Protein AF-A0A7J2YE33-F1 (afdb_monomer_lite)

Radius of gyration: 21.32 Å; chains: 1; bounding box: 61×50×63 Å

pLDDT: mean 76.38, std 21.33, range [35.84, 98.56]

Secondary structure (DSSP, 8-state):
-PPPP----------------------HHHHHHHHHHHHHHHHHHHHHHHHHHHHHHHHS---S--S-HHHHHHHHHHHHHHHHHHHHHHTHHHHHHH-HHHHHHHHHHHHHHHHHHHHHHH---HHHHHHHHHHHHHHHHHHHHHHHS-BTTBGGG-S-----HHHHHHHHHHHHHHHHHHHHHHHHHTT--S------

Structure (mmCIF, N/CA/C/O backbone):
data_AF-A0A7J2YE33-F1
#
_entry.id   AF-A0A7J2YE33-F1
#
loop_
_atom_site.group_PDB
_atom_site.id
_atom_site.type_symbol
_atom_site.label_atom_id
_atom_site.label_alt_id
_atom_site.label_comp_id
_atom_site.label_asym_id
_atom_site.label_entity_id
_atom_site.label_seq_id
_atom_site.pdbx_PDB_ins_code
_atom_site.Cartn_x
_atom_site.Cartn_y
_atom_site.Cartn_z
_atom_site.occupancy
_atom_site.B_iso_or_equiv
_atom_site.auth_seq_id
_atom_site.auth_comp_id
_atom_site.auth_asym_id
_atom_site.auth_atom_id
_atom_site.pdbx_PDB_model_num
ATOM 1 N N . MET A 1 1 ? 12.893 22.469 34.737 1.00 40.91 1 MET A N 1
ATOM 2 C CA . MET A 1 1 ? 13.579 21.346 34.057 1.00 40.91 1 MET A CA 1
ATOM 3 C C . MET A 1 1 ? 13.792 21.722 32.598 1.00 40.91 1 MET A C 1
ATOM 5 O O . MET A 1 1 ? 12.817 21.960 31.901 1.00 40.91 1 MET A O 1
ATOM 9 N N . LYS A 1 2 ? 15.053 21.883 32.179 1.00 41.66 2 LYS A N 1
ATOM 10 C CA . LYS A 1 2 ? 15.468 22.234 30.809 1.00 41.66 2 LYS A CA 1
ATOM 11 C C . LYS A 1 2 ? 15.414 20.974 29.934 1.00 41.66 2 LYS A C 1
ATOM 13 O O . LYS A 1 2 ? 16.111 20.016 30.247 1.00 41.66 2 LYS A O 1
ATOM 18 N N . TYR A 1 3 ? 14.641 20.983 28.850 1.00 44.94 3 TYR A N 1
ATOM 19 C CA . TYR A 1 3 ? 14.727 19.960 27.803 1.00 44.94 3 TYR A CA 1
ATOM 20 C C . TYR A 1 3 ? 15.780 20.387 26.772 1.00 44.94 3 TYR A C 1
ATOM 22 O O . TYR A 1 3 ? 15.755 21.523 26.301 1.00 44.94 3 TYR A O 1
ATOM 30 N N . LYS A 1 4 ? 16.719 19.494 26.440 1.00 42.69 4 LYS A N 1
ATOM 31 C CA . LYS A 1 4 ? 17.575 19.620 25.250 1.00 42.69 4 LYS A CA 1
ATOM 32 C C . LYS A 1 4 ? 16.862 18.936 24.074 1.00 42.69 4 LYS A C 1
ATOM 34 O O . LYS A 1 4 ? 16.387 17.818 24.272 1.00 42.69 4 LYS A O 1
ATOM 39 N N . PRO A 1 5 ? 16.803 19.534 22.873 1.00 49.31 5 PRO A N 1
ATOM 40 C CA . PRO A 1 5 ? 16.405 18.807 21.678 1.00 49.31 5 PRO A CA 1
ATOM 41 C C . PRO A 1 5 ? 17.592 17.951 21.221 1.00 49.31 5 PRO A C 1
ATOM 43 O O . PRO A 1 5 ? 18.679 18.468 20.964 1.00 49.31 5 PRO A O 1
ATOM 46 N N . LEU A 1 6 ? 17.404 16.634 21.162 1.00 43.25 6 LEU A N 1
ATOM 47 C CA . LEU A 1 6 ? 18.373 15.737 20.543 1.00 43.25 6 LEU A CA 1
ATOM 48 C C . LEU A 1 6 ? 18.126 15.771 19.028 1.00 43.25 6 LEU A C 1
ATOM 50 O O . LEU A 1 6 ? 17.199 15.144 18.524 1.00 43.25 6 LEU A O 1
ATOM 54 N N . LEU A 1 7 ? 18.930 16.569 18.325 1.00 47.81 7 LEU A N 1
ATOM 55 C CA . LEU A 1 7 ? 19.141 16.455 16.884 1.00 47.81 7 LEU A CA 1
ATOM 56 C C . LEU A 1 7 ? 19.794 15.095 16.617 1.00 47.81 7 LEU A C 1
ATOM 58 O O . LEU A 1 7 ? 20.957 14.902 16.961 1.00 47.81 7 LEU A O 1
ATOM 62 N N . LEU A 1 8 ? 19.063 14.165 16.009 1.00 35.84 8 LEU A N 1
ATOM 63 C CA . LEU A 1 8 ? 19.647 12.970 15.400 1.00 35.84 8 LEU A CA 1
ATOM 64 C C . LEU A 1 8 ? 19.520 13.096 13.886 1.00 35.84 8 LEU A C 1
ATOM 66 O O . LEU A 1 8 ? 18.621 12.565 13.245 1.00 35.84 8 LEU A O 1
ATOM 70 N N . LEU A 1 9 ? 20.458 13.872 13.349 1.00 40.44 9 LEU A N 1
ATOM 71 C CA . LEU A 1 9 ? 20.944 13.738 11.990 1.00 40.44 9 LEU A CA 1
ATOM 72 C C . LEU A 1 9 ? 21.819 12.477 11.966 1.00 40.44 9 LEU A C 1
ATOM 74 O O . LEU A 1 9 ? 22.897 12.475 12.551 1.00 40.44 9 LEU A O 1
ATOM 78 N N . THR A 1 10 ? 21.369 11.408 11.317 1.00 36.66 10 THR A N 1
ATOM 79 C CA . THR A 1 10 ? 22.275 10.373 10.797 1.00 36.66 10 THR A CA 1
ATOM 80 C C . THR A 1 10 ? 21.833 10.035 9.384 1.00 36.66 10 THR A C 1
ATOM 82 O O . THR A 1 10 ? 20.857 9.336 9.139 1.00 36.66 10 THR A O 1
ATOM 85 N N . VAL A 1 11 ? 22.543 10.670 8.461 1.00 40.44 11 VAL A N 1
ATOM 86 C CA . VAL A 1 11 ? 22.576 10.395 7.032 1.00 40.44 11 VAL A CA 1
ATOM 87 C C . VAL A 1 11 ? 23.660 9.335 6.808 1.00 40.44 11 VAL A C 1
ATOM 89 O O . VAL A 1 11 ? 24.712 9.411 7.437 1.00 40.44 11 VAL A O 1
ATOM 92 N N . LEU A 1 12 ? 23.394 8.424 5.866 1.00 39.16 12 LEU A N 1
ATOM 93 C CA . LEU A 1 12 ? 24.356 7.601 5.121 1.00 39.16 12 LEU A CA 1
ATOM 94 C C . LEU A 1 12 ? 24.923 6.343 5.801 1.00 39.16 12 LEU A C 1
ATOM 96 O O . LEU A 1 12 ? 25.894 6.413 6.545 1.00 39.16 12 LEU A O 1
ATOM 100 N N . ILE A 1 13 ? 24.434 5.177 5.363 1.00 38.72 13 ILE A N 1
ATOM 101 C CA . ILE A 1 13 ? 25.316 4.058 4.997 1.00 38.72 13 ILE A CA 1
ATOM 102 C C . ILE A 1 13 ? 24.794 3.472 3.673 1.00 38.72 13 ILE A C 1
ATOM 104 O O . ILE A 1 13 ? 23.895 2.638 3.655 1.00 38.72 13 ILE A O 1
ATOM 108 N N . MET A 1 14 ? 25.329 3.972 2.556 1.00 39.72 14 MET A N 1
ATOM 109 C CA . MET A 1 14 ? 25.325 3.266 1.270 1.00 39.72 14 MET A CA 1
ATOM 110 C C . MET A 1 14 ? 26.427 2.198 1.335 1.00 39.72 14 MET A C 1
ATOM 112 O O . MET A 1 14 ? 27.557 2.560 1.675 1.00 39.72 14 MET A O 1
ATOM 116 N N . PRO A 1 15 ? 26.178 0.926 0.987 1.00 47.78 15 PRO A N 1
ATOM 117 C CA . PRO A 1 15 ? 27.263 0.021 0.657 1.00 47.78 15 PRO A CA 1
ATOM 118 C C . PRO A 1 15 ? 27.730 0.325 -0.774 1.00 47.78 15 PRO A C 1
ATOM 120 O O . PRO A 1 15 ? 26.983 0.163 -1.736 1.00 47.78 15 PRO A O 1
ATOM 123 N N . LEU A 1 16 ? 28.970 0.802 -0.908 1.00 42.88 16 LEU A N 1
ATOM 124 C CA . LEU A 1 16 ? 29.709 0.756 -2.173 1.00 42.88 16 LEU A CA 1
ATOM 125 C C . LEU A 1 16 ? 29.918 -0.721 -2.561 1.00 42.88 16 LEU A C 1
ATOM 127 O O . LEU A 1 16 ? 30.247 -1.512 -1.672 1.00 42.88 16 LEU A O 1
ATOM 131 N N . PRO A 1 17 ? 29.793 -1.117 -3.840 1.00 50.22 17 PRO A N 1
ATOM 132 C CA . PRO A 1 17 ? 30.182 -2.458 -4.254 1.00 50.22 17 PRO A CA 1
ATOM 133 C C . PRO A 1 17 ? 31.701 -2.611 -4.092 1.00 50.22 17 PRO A C 1
ATOM 135 O O . PRO A 1 17 ? 32.487 -1.906 -4.727 1.00 50.22 17 PRO A O 1
ATOM 138 N N . ALA A 1 18 ? 32.112 -3.507 -3.195 1.00 41.19 18 ALA A N 1
ATOM 139 C CA . ALA A 1 18 ? 33.505 -3.884 -3.011 1.00 41.19 18 ALA A CA 1
ATOM 140 C C . ALA A 1 18 ? 33.980 -4.668 -4.243 1.00 41.19 18 ALA A C 1
ATOM 142 O O . ALA A 1 18 ? 33.442 -5.722 -4.577 1.00 41.19 18 ALA A O 1
ATOM 143 N N . TYR A 1 19 ? 34.978 -4.125 -4.934 1.00 41.34 19 TYR A N 1
ATOM 144 C CA . TYR A 1 19 ? 35.638 -4.772 -6.059 1.00 41.34 19 TYR A CA 1
ATOM 145 C C . TYR A 1 19 ? 36.606 -5.856 -5.555 1.00 41.34 19 TYR A C 1
ATOM 147 O O . TYR A 1 19 ? 37.496 -5.561 -4.763 1.00 41.34 19 TYR A O 1
ATOM 155 N N . ALA A 1 20 ? 36.411 -7.070 -6.078 1.00 43.69 20 ALA A N 1
ATOM 156 C CA . ALA A 1 20 ? 37.346 -8.191 -6.223 1.00 43.69 20 ALA A CA 1
ATOM 157 C C . ALA A 1 20 ? 38.105 -8.703 -4.979 1.00 43.69 20 ALA A C 1
ATOM 159 O O . ALA A 1 20 ? 39.110 -8.138 -4.550 1.00 43.69 20 ALA A O 1
ATOM 160 N N . GLN A 1 21 ? 37.716 -9.898 -4.525 1.00 42.56 21 GLN A N 1
ATOM 161 C CA . GLN A 1 21 ? 38.561 -10.801 -3.743 1.00 42.56 21 GLN A CA 1
ATOM 162 C C . GLN A 1 21 ? 38.673 -12.125 -4.516 1.00 42.56 21 GLN A C 1
ATOM 164 O O . GLN A 1 21 ? 37.659 -12.672 -4.946 1.00 42.56 21 GLN A O 1
ATOM 169 N N . GLU A 1 22 ? 39.902 -12.583 -4.777 1.00 46.69 22 GLU A N 1
ATOM 170 C CA . GLU A 1 22 ? 40.168 -13.795 -5.565 1.00 46.69 22 GLU A CA 1
ATOM 171 C C . GLU A 1 22 ? 39.613 -15.059 -4.884 1.00 46.69 22 GLU A C 1
ATOM 173 O O . GLU A 1 22 ? 39.682 -15.166 -3.655 1.00 46.69 22 GLU A O 1
ATOM 178 N N . PRO A 1 23 ? 39.088 -16.035 -5.652 1.00 49.00 23 PRO A N 1
ATOM 179 C CA . PRO A 1 23 ? 38.464 -17.217 -5.079 1.00 49.00 23 PRO A CA 1
ATOM 180 C C . PRO A 1 23 ? 39.524 -18.179 -4.529 1.00 49.00 23 PRO A C 1
ATOM 182 O O . PRO A 1 23 ? 40.206 -18.890 -5.269 1.00 49.00 23 PRO A O 1
ATOM 185 N N . GLY A 1 24 ? 39.633 -18.214 -3.201 1.00 46.56 24 GLY A N 1
ATOM 186 C CA . GLY A 1 24 ? 40.194 -19.346 -2.474 1.00 46.56 24 GLY A CA 1
ATOM 187 C C . GLY A 1 24 ? 39.253 -20.548 -2.567 1.00 46.56 24 GLY A C 1
ATOM 188 O O . GLY A 1 24 ? 38.035 -20.402 -2.592 1.00 46.56 24 GLY A O 1
ATOM 189 N N . THR A 1 25 ? 39.831 -21.741 -2.657 1.00 51.38 25 THR A N 1
ATOM 190 C CA . THR A 1 25 ? 39.137 -23.020 -2.836 1.00 51.38 25 THR A CA 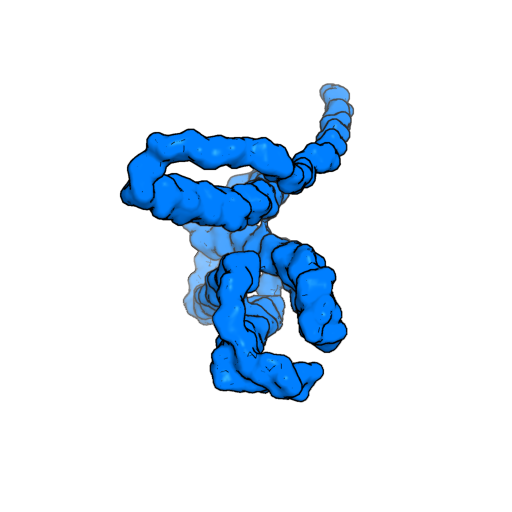1
ATOM 191 C C . THR A 1 25 ? 38.287 -23.386 -1.615 1.00 51.38 25 THR A C 1
ATOM 193 O O . THR A 1 25 ? 38.754 -24.096 -0.724 1.00 51.38 25 THR A O 1
ATOM 196 N N . GLU A 1 26 ? 37.042 -22.921 -1.573 1.00 54.72 26 GLU A N 1
ATOM 197 C CA . GLU A 1 26 ? 36.011 -23.431 -0.669 1.00 54.72 26 GLU A CA 1
ATOM 198 C C . GLU A 1 26 ? 35.134 -24.456 -1.402 1.00 54.72 26 GLU A C 1
ATOM 200 O O . GLU A 1 26 ? 34.856 -24.348 -2.596 1.00 54.72 26 GLU A O 1
ATOM 205 N N . SER A 1 27 ? 34.765 -25.527 -0.698 1.00 58.41 27 SER A N 1
ATOM 206 C CA . SER A 1 27 ? 33.981 -26.642 -1.236 1.00 58.41 27 SER A CA 1
ATOM 207 C C . SER A 1 27 ? 32.628 -26.173 -1.775 1.00 58.41 27 SER A C 1
ATOM 209 O O . SER A 1 27 ? 31.912 -25.448 -1.082 1.00 58.41 27 SER A O 1
ATOM 211 N N . MET A 1 28 ? 32.255 -26.655 -2.966 1.00 53.84 28 MET A N 1
ATOM 212 C CA . MET A 1 28 ? 31.084 -26.193 -3.728 1.00 53.84 28 MET A CA 1
ATOM 213 C C . MET A 1 28 ? 29.752 -26.251 -2.952 1.00 53.84 28 MET A C 1
ATOM 215 O O . MET A 1 28 ? 28.913 -25.383 -3.154 1.00 53.84 28 MET A O 1
ATOM 219 N N . GLU A 1 29 ? 29.575 -27.188 -2.011 1.00 56.62 29 GLU A N 1
ATOM 220 C CA . GLU A 1 29 ? 28.364 -27.270 -1.167 1.00 56.62 29 GLU A CA 1
ATOM 221 C C . GLU A 1 29 ? 28.261 -26.146 -0.118 1.00 56.62 29 GLU A C 1
ATOM 223 O O . GLU A 1 29 ? 27.169 -25.668 0.187 1.00 56.62 29 GLU A O 1
ATOM 228 N N . GLY A 1 30 ? 29.390 -25.694 0.437 1.00 54.56 30 GLY A N 1
ATOM 229 C CA . GLY A 1 30 ? 29.405 -24.591 1.404 1.00 54.56 30 GLY A CA 1
ATOM 230 C C . GLY A 1 30 ? 29.138 -23.247 0.729 1.00 54.56 30 GLY A C 1
ATOM 231 O O . GLY A 1 30 ? 28.397 -22.423 1.260 1.00 54.56 30 GLY A O 1
ATOM 232 N N . MET A 1 31 ? 29.668 -23.078 -0.482 1.00 49.88 31 MET A N 1
ATOM 233 C CA . MET A 1 31 ? 29.552 -21.857 -1.274 1.00 49.88 31 MET A CA 1
ATOM 234 C C . MET A 1 31 ? 28.103 -21.592 -1.716 1.00 49.88 31 MET A C 1
ATOM 236 O O . MET A 1 31 ? 27.641 -20.466 -1.590 1.00 49.88 31 MET A O 1
ATOM 240 N N . GLU A 1 32 ? 27.344 -22.629 -2.095 1.00 57.12 32 GLU A N 1
ATOM 241 C CA . GLU A 1 32 ? 25.924 -22.505 -2.477 1.00 57.12 32 GLU A CA 1
ATOM 242 C C . GLU A 1 32 ? 25.024 -22.116 -1.285 1.00 57.12 32 GLU A C 1
ATOM 244 O O . GLU A 1 32 ? 24.159 -21.242 -1.392 1.00 57.12 32 GLU A O 1
ATOM 249 N N . SER A 1 33 ? 25.257 -22.721 -0.112 1.00 56.47 33 SER A N 1
ATOM 250 C CA . SER A 1 33 ? 24.505 -22.401 1.111 1.00 56.47 33 SER A CA 1
ATOM 251 C C . SER A 1 33 ? 24.796 -20.990 1.632 1.00 56.47 33 SER A C 1
ATOM 253 O O . SER A 1 33 ? 23.880 -20.272 2.038 1.00 56.47 33 SER A O 1
ATOM 255 N N . MET A 1 34 ? 26.061 -20.570 1.558 1.00 54.91 34 MET A N 1
ATOM 256 C CA . MET A 1 34 ? 26.525 -19.271 2.027 1.00 54.91 34 MET A CA 1
ATOM 257 C C . MET A 1 34 ? 26.150 -18.155 1.043 1.00 54.91 34 MET A C 1
ATOM 259 O O . MET A 1 34 ? 25.806 -17.058 1.473 1.00 54.91 34 MET A O 1
ATOM 263 N N . GLU A 1 35 ? 26.127 -18.427 -0.264 1.00 58.59 35 GLU A N 1
ATOM 264 C CA . GLU A 1 35 ? 25.600 -17.514 -1.283 1.00 58.59 35 GLU A CA 1
ATOM 265 C C . GLU A 1 35 ? 24.084 -17.330 -1.133 1.00 58.59 35 GLU A C 1
ATOM 267 O O . GLU A 1 35 ? 23.619 -16.192 -1.101 1.00 58.59 35 GLU A O 1
ATOM 272 N N . SER A 1 36 ? 23.314 -18.404 -0.920 1.00 55.56 36 SER A N 1
ATOM 273 C CA . SER A 1 36 ? 21.874 -18.322 -0.629 1.00 55.56 36 SER A CA 1
ATOM 274 C C . SER A 1 36 ? 21.584 -17.499 0.635 1.00 55.56 36 SER A C 1
ATOM 276 O O . SER A 1 36 ? 20.724 -16.615 0.619 1.00 55.56 36 SER A O 1
ATOM 278 N N . GLU A 1 37 ? 22.303 -17.749 1.735 1.00 55.19 37 GLU A N 1
ATOM 279 C CA . GLU A 1 37 ? 22.114 -17.011 2.990 1.00 55.19 37 GLU A CA 1
ATOM 280 C C . GLU A 1 37 ? 22.532 -15.539 2.856 1.00 55.19 37 GLU A C 1
ATOM 282 O O . GLU A 1 37 ? 21.772 -14.652 3.244 1.00 55.19 37 GLU A O 1
ATOM 287 N N . ASN A 1 38 ? 23.676 -15.248 2.229 1.00 56.38 38 ASN A N 1
ATOM 288 C CA . ASN A 1 38 ? 24.126 -13.875 1.986 1.00 56.38 38 ASN A CA 1
ATOM 289 C C . ASN A 1 38 ? 23.216 -13.120 1.009 1.00 56.38 38 ASN A C 1
ATOM 291 O O . ASN A 1 38 ? 23.005 -11.922 1.187 1.00 56.38 38 ASN A O 1
ATOM 295 N N . THR A 1 39 ? 22.627 -13.803 0.025 1.00 61.59 39 THR A N 1
ATOM 296 C CA . THR A 1 39 ? 21.629 -13.219 -0.883 1.00 61.59 39 THR A CA 1
ATOM 297 C C . THR A 1 39 ? 20.358 -12.876 -0.118 1.00 61.59 39 THR A C 1
ATOM 299 O O . THR A 1 39 ? 19.865 -11.757 -0.222 1.00 61.59 39 THR A O 1
ATOM 302 N N . LEU A 1 40 ? 19.861 -13.780 0.733 1.00 54.41 40 LEU A N 1
ATOM 303 C CA . LEU A 1 40 ? 18.702 -13.517 1.589 1.00 54.41 40 LEU A CA 1
ATOM 304 C C . LEU A 1 40 ? 18.965 -12.376 2.581 1.00 54.41 40 LEU A C 1
ATOM 306 O O . LEU A 1 40 ? 18.141 -11.474 2.711 1.00 54.41 40 LEU A O 1
ATOM 310 N N . VAL A 1 41 ? 20.114 -12.368 3.258 1.00 56.22 41 VAL A N 1
ATOM 311 C CA . VAL A 1 41 ? 20.492 -11.308 4.204 1.00 56.22 41 VAL A CA 1
ATOM 312 C C . VAL A 1 41 ? 20.723 -9.981 3.477 1.00 56.22 41 VAL A C 1
ATOM 314 O O . VAL A 1 41 ? 20.289 -8.947 3.976 1.00 56.22 41 VAL A O 1
ATOM 317 N N . GLY A 1 42 ? 21.330 -9.987 2.289 1.00 58.06 42 GLY A N 1
ATOM 318 C CA . GLY A 1 42 ? 21.521 -8.807 1.442 1.00 58.06 42 GLY A CA 1
ATOM 319 C C . GLY A 1 42 ? 20.208 -8.233 0.905 1.00 58.06 42 GLY A C 1
ATOM 320 O O . GLY A 1 42 ? 20.028 -7.018 0.915 1.00 58.06 42 GLY A O 1
ATOM 321 N N . ILE A 1 43 ? 19.261 -9.101 0.536 1.00 58.12 43 ILE A N 1
ATOM 322 C CA . ILE A 1 43 ? 17.892 -8.732 0.161 1.00 58.12 43 ILE A CA 1
ATOM 323 C C . ILE A 1 43 ? 17.166 -8.122 1.359 1.00 58.12 43 ILE A C 1
ATOM 325 O O . ILE A 1 43 ? 16.560 -7.071 1.221 1.00 58.12 43 ILE A O 1
ATOM 329 N N . ILE A 1 44 ? 17.216 -8.751 2.536 1.00 51.72 44 ILE A N 1
ATOM 330 C CA . ILE A 1 44 ? 16.376 -8.400 3.694 1.00 51.72 44 ILE A CA 1
ATOM 331 C C . ILE A 1 44 ? 16.951 -7.223 4.507 1.00 51.72 44 ILE A C 1
ATOM 333 O O . ILE A 1 44 ? 16.192 -6.442 5.087 1.00 51.72 44 ILE A O 1
ATOM 337 N N . SER A 1 45 ? 18.275 -7.064 4.549 1.00 61.84 45 SER A N 1
ATOM 338 C CA . SER A 1 45 ? 18.990 -6.094 5.396 1.00 61.84 45 SER A CA 1
ATOM 339 C C . SER A 1 45 ? 18.545 -4.630 5.199 1.00 61.84 45 SER A C 1
ATOM 341 O O . SER A 1 45 ? 18.214 -3.982 6.203 1.00 61.84 45 SER A O 1
ATOM 343 N N . PRO A 1 46 ? 18.416 -4.096 3.963 1.00 64.00 46 PRO A N 1
ATOM 344 C CA . PRO A 1 46 ? 17.922 -2.732 3.752 1.00 64.00 46 PRO A CA 1
ATOM 345 C C . PRO A 1 46 ? 16.475 -2.541 4.235 1.00 64.00 46 PRO A C 1
ATOM 347 O O . PRO A 1 46 ? 16.133 -1.509 4.823 1.00 64.00 46 PRO A O 1
ATOM 350 N N . TRP A 1 47 ? 15.626 -3.559 4.055 1.00 63.22 47 TRP A N 1
ATOM 351 C CA . TRP A 1 47 ? 14.204 -3.501 4.407 1.00 63.22 47 TRP A CA 1
ATOM 352 C C . TRP A 1 47 ? 13.958 -3.620 5.907 1.00 63.22 47 TRP A C 1
ATOM 354 O O . TRP A 1 47 ? 13.045 -2.974 6.420 1.00 63.22 47 TRP A O 1
ATOM 364 N N . VAL A 1 48 ? 14.791 -4.368 6.638 1.00 63.41 48 VAL A N 1
ATOM 365 C CA . VAL A 1 48 ? 14.730 -4.430 8.108 1.00 63.41 48 VAL A CA 1
ATOM 366 C C . VAL A 1 48 ? 14.978 -3.052 8.713 1.00 63.41 48 VAL A C 1
ATOM 368 O O . VAL A 1 48 ? 14.278 -2.673 9.650 1.00 63.41 48 VAL A O 1
ATOM 371 N N . GLY A 1 49 ? 15.901 -2.266 8.150 1.00 60.28 49 GLY A N 1
ATOM 372 C CA . GLY A 1 49 ? 16.145 -0.886 8.576 1.00 60.28 49 GLY A CA 1
ATOM 373 C C . GLY A 1 49 ? 14.928 0.022 8.376 1.00 60.28 49 GLY A C 1
ATOM 374 O O . GLY A 1 49 ? 14.513 0.720 9.301 1.00 60.28 49 GLY A O 1
ATOM 375 N N . ILE A 1 50 ? 14.299 -0.033 7.199 1.00 64.06 50 ILE A N 1
ATOM 376 C CA . ILE A 1 50 ? 13.100 0.759 6.865 1.00 64.06 50 ILE A CA 1
ATOM 377 C C . ILE A 1 50 ? 11.902 0.336 7.730 1.00 64.06 50 ILE A C 1
ATOM 379 O O . ILE A 1 50 ? 11.197 1.180 8.292 1.00 64.06 50 ILE A O 1
ATOM 383 N N . PHE A 1 51 ? 11.705 -0.972 7.904 1.00 65.81 51 PHE A N 1
ATOM 384 C CA . PHE A 1 51 ? 10.664 -1.539 8.755 1.00 65.81 51 PHE A CA 1
ATOM 385 C C . PHE A 1 51 ? 10.868 -1.156 10.228 1.00 65.81 51 PHE A C 1
ATOM 387 O O . PHE A 1 51 ? 9.922 -0.726 10.890 1.00 65.81 51 PHE A O 1
ATOM 394 N N . ALA A 1 52 ? 12.105 -1.228 10.731 1.00 63.06 52 ALA A N 1
ATOM 395 C CA . ALA A 1 52 ? 12.467 -0.823 12.088 1.00 63.06 52 ALA A CA 1
ATOM 396 C C . ALA A 1 52 ? 12.289 0.686 12.316 1.00 63.06 52 ALA A C 1
ATOM 398 O O . ALA A 1 52 ? 11.829 1.085 13.388 1.00 63.06 52 ALA A O 1
ATOM 399 N N . LEU A 1 53 ? 12.580 1.530 11.321 1.00 63.00 53 LEU A N 1
ATOM 400 C CA . LEU A 1 53 ? 12.315 2.972 11.375 1.00 63.00 53 LEU A CA 1
ATOM 401 C C . LEU A 1 53 ? 10.809 3.269 11.427 1.00 63.00 53 LEU A C 1
ATOM 403 O O . LEU A 1 53 ? 10.367 4.052 12.274 1.00 63.00 53 LEU A O 1
ATOM 407 N N . GLY A 1 54 ? 10.005 2.591 10.601 1.00 62.12 54 GLY A N 1
ATOM 408 C CA . GLY A 1 54 ? 8.542 2.687 10.636 1.00 62.12 54 GLY A CA 1
ATOM 409 C C . GLY A 1 54 ? 7.949 2.251 11.983 1.00 62.12 54 GLY A C 1
ATOM 410 O O . GLY A 1 54 ? 7.100 2.942 12.552 1.00 62.12 54 GLY A O 1
ATOM 411 N N . LEU A 1 55 ? 8.446 1.144 12.544 1.00 60.09 55 LEU A N 1
ATOM 412 C CA . LEU A 1 55 ? 8.075 0.654 13.877 1.00 60.09 55 LEU A CA 1
ATOM 413 C C . LEU A 1 55 ? 8.462 1.638 14.985 1.00 60.09 55 LEU A C 1
ATOM 415 O O . LEU A 1 55 ? 7.662 1.905 15.885 1.00 60.09 55 LEU A O 1
ATOM 419 N N . SER A 1 56 ? 9.663 2.209 14.906 1.00 58.16 56 SER A N 1
ATOM 420 C CA . SER A 1 56 ? 10.196 3.128 15.916 1.00 58.16 56 SER A CA 1
ATOM 421 C C . SER A 1 56 ? 9.399 4.434 15.985 1.00 58.16 56 SER A C 1
ATOM 423 O O . SER A 1 56 ? 9.099 4.914 17.080 1.00 58.16 56 SER A O 1
ATOM 425 N N . LEU A 1 57 ? 8.957 4.969 14.841 1.00 57.56 57 LEU A N 1
ATOM 426 C CA . LEU A 1 57 ? 8.059 6.131 14.797 1.00 57.56 57 LEU A CA 1
ATOM 427 C C . LEU A 1 57 ? 6.648 5.806 15.326 1.00 57.56 57 LEU A C 1
ATOM 429 O O . LEU A 1 57 ? 6.001 6.662 15.931 1.00 57.56 57 LEU A O 1
ATOM 433 N N . GLY A 1 58 ? 6.178 4.565 15.153 1.00 51.34 58 GLY A N 1
ATOM 434 C CA . GLY A 1 58 ? 4.866 4.109 15.627 1.00 51.34 58 GLY A CA 1
ATOM 435 C C . GLY A 1 58 ? 4.774 3.850 17.139 1.00 51.34 58 GLY A C 1
ATOM 436 O O . GLY A 1 58 ? 3.691 3.965 17.719 1.00 51.34 58 GLY A O 1
ATOM 437 N N . ILE A 1 59 ? 5.889 3.526 17.803 1.00 56.12 59 ILE A N 1
ATOM 438 C CA . ILE A 1 59 ? 5.917 3.180 19.238 1.00 56.12 59 ILE A CA 1
ATOM 439 C C . ILE A 1 59 ? 6.014 4.426 20.147 1.00 56.12 59 ILE A C 1
ATOM 441 O O . ILE A 1 59 ? 5.575 4.372 21.298 1.00 56.12 59 ILE A O 1
ATOM 445 N N . GLY A 1 60 ? 6.485 5.574 19.642 1.00 51.78 60 GLY A N 1
ATOM 446 C CA . GLY A 1 60 ? 6.758 6.792 20.428 1.00 51.78 60 GLY A CA 1
ATOM 447 C C . GLY A 1 60 ? 5.553 7.526 21.048 1.00 51.78 60 GLY A C 1
ATOM 448 O O . GLY A 1 60 ? 5.742 8.458 21.826 1.00 51.78 60 GLY A O 1
ATOM 449 N N . PHE A 1 61 ? 4.312 7.113 20.771 1.00 48.03 61 PHE A N 1
ATOM 450 C CA . PHE A 1 61 ? 3.099 7.733 21.323 1.00 48.03 61 PHE A CA 1
ATOM 451 C C . PHE A 1 61 ? 2.396 6.799 22.317 1.00 48.03 61 PHE A C 1
ATOM 453 O O . PHE A 1 61 ? 1.350 6.210 22.033 1.00 48.03 61 PHE A O 1
ATOM 460 N N . GLN A 1 62 ? 2.975 6.643 23.510 1.00 51.06 62 GLN A N 1
ATOM 461 C CA . GLN A 1 62 ? 2.376 5.860 24.593 1.00 51.06 62 GLN A CA 1
ATOM 462 C C . GLN A 1 62 ? 1.662 6.738 25.630 1.00 51.06 62 GLN A C 1
ATOM 464 O O . GLN A 1 62 ? 2.288 7.345 26.494 1.00 51.06 62 GLN A O 1
ATOM 469 N N . LYS A 1 63 ? 0.325 6.665 25.641 1.00 46.78 63 LYS A N 1
ATOM 470 C CA . LYS A 1 63 ? -0.438 6.527 26.891 1.00 46.78 63 LYS A CA 1
ATOM 471 C C . LYS A 1 63 ? -1.508 5.437 26.735 1.00 46.78 63 LYS A C 1
ATOM 473 O O . LYS A 1 63 ? -2.430 5.572 25.943 1.00 46.78 63 LYS A O 1
ATOM 478 N N . LYS A 1 64 ? -1.290 4.359 27.499 1.00 54.81 64 LYS A N 1
ATOM 479 C CA . LYS A 1 64 ? -2.235 3.415 28.127 1.00 54.81 64 LYS A CA 1
ATOM 480 C C . LYS A 1 64 ? -3.483 3.008 27.320 1.00 54.81 64 LYS A C 1
ATOM 482 O O . LYS A 1 64 ? -4.542 3.571 27.537 1.00 54.81 64 LYS A O 1
ATOM 487 N N . ASP A 1 65 ? -3.357 1.967 26.489 1.00 51.72 65 ASP A N 1
ATOM 488 C CA . ASP A 1 65 ? -4.401 0.932 26.351 1.00 51.72 65 ASP A CA 1
ATOM 489 C C . ASP A 1 65 ? -3.848 -0.304 25.604 1.00 51.72 65 ASP A C 1
ATOM 491 O O . ASP A 1 65 ? -3.515 -0.223 24.416 1.00 51.72 65 ASP A O 1
ATOM 495 N N . VAL A 1 66 ? -3.655 -1.429 26.305 1.00 52.09 66 VAL A N 1
ATOM 496 C CA . VAL A 1 66 ? -2.861 -2.585 25.819 1.00 52.09 66 VAL A CA 1
ATOM 497 C C . VAL A 1 66 ? -3.698 -3.857 25.595 1.00 52.09 66 VAL A C 1
ATOM 499 O O . VAL A 1 66 ? -3.144 -4.869 25.167 1.00 52.09 66 VAL A O 1
ATOM 502 N N . SER A 1 67 ? -5.021 -3.839 25.798 1.00 58.97 67 SER A N 1
ATOM 503 C CA . SER A 1 67 ? -5.832 -5.075 25.742 1.00 58.97 67 SER A CA 1
ATOM 504 C C . SER A 1 67 ? -6.659 -5.281 24.465 1.00 58.97 67 SER A C 1
ATOM 506 O O . SER A 1 67 ? -7.233 -6.353 24.293 1.00 58.97 67 SER A O 1
ATOM 508 N N . ASN A 1 68 ? -6.702 -4.325 23.527 1.00 75.50 68 ASN A N 1
ATOM 509 C CA . ASN A 1 68 ? -7.572 -4.435 22.352 1.00 75.50 68 ASN A CA 1
ATOM 510 C C . ASN A 1 68 ? -6.807 -4.690 21.042 1.00 75.50 68 ASN A C 1
ATOM 512 O O . ASN A 1 68 ? -6.056 -3.844 20.563 1.00 75.50 68 ASN A O 1
ATOM 516 N N . ILE A 1 69 ? -7.047 -5.836 20.404 1.00 81.44 69 ILE A N 1
ATOM 517 C CA . ILE A 1 69 ? -6.488 -6.173 19.085 1.00 81.44 69 ILE A CA 1
ATOM 518 C C . ILE A 1 69 ? -6.766 -5.080 18.031 1.00 81.44 69 ILE A C 1
ATOM 520 O O . ILE A 1 69 ? -5.871 -4.733 17.265 1.00 81.44 69 ILE A O 1
ATOM 524 N N . MET A 1 70 ? -7.924 -4.411 18.073 1.00 80.44 70 MET A N 1
ATOM 525 C CA . MET A 1 70 ? -8.252 -3.304 17.162 1.00 80.44 70 MET A CA 1
ATOM 526 C C . MET A 1 70 ? -7.392 -2.057 17.390 1.00 80.44 70 MET A C 1
ATOM 528 O O . MET A 1 70 ? -7.110 -1.335 16.433 1.00 80.44 70 MET A O 1
ATOM 532 N N . SER A 1 71 ? -6.940 -1.792 18.621 1.00 81.94 71 SER A N 1
ATOM 533 C CA . SER A 1 71 ? -6.031 -0.667 18.877 1.00 81.94 71 SER A CA 1
ATOM 534 C C . SER A 1 71 ? -4.638 -0.941 18.307 1.00 81.94 71 SER A C 1
ATOM 536 O O . SER A 1 71 ? -4.002 -0.021 17.795 1.00 81.94 71 SER A O 1
ATOM 538 N N . ARG A 1 72 ? -4.192 -2.206 18.312 1.00 86.31 72 ARG A N 1
ATOM 539 C CA . ARG A 1 72 ? -2.946 -2.634 17.656 1.00 86.31 72 ARG A CA 1
ATOM 540 C C . ARG A 1 72 ? -3.045 -2.506 16.139 1.00 86.31 72 ARG A C 1
ATOM 542 O O . ARG A 1 72 ? -2.171 -1.892 15.535 1.00 86.31 72 ARG A O 1
ATOM 549 N N . LEU A 1 73 ? -4.135 -2.988 15.534 1.00 87.88 73 LEU A N 1
ATOM 550 C CA . LEU A 1 73 ? -4.342 -2.880 14.083 1.00 87.88 73 LEU A CA 1
ATOM 551 C C . LEU A 1 73 ? -4.334 -1.425 13.611 1.00 87.88 73 LEU A C 1
ATOM 553 O O . LEU A 1 73 ? -3.673 -1.101 12.628 1.00 87.88 73 LEU A O 1
ATOM 557 N N . ARG A 1 74 ? -4.980 -0.522 14.360 1.00 88.75 74 ARG A N 1
ATOM 558 C CA . ARG A 1 74 ? -4.980 0.915 14.042 1.00 88.75 74 ARG A CA 1
ATOM 559 C C . ARG A 1 74 ? -3.591 1.555 14.044 1.00 88.75 74 ARG A C 1
ATOM 561 O O . ARG A 1 74 ? -3.417 2.577 13.389 1.00 88.75 74 ARG A O 1
ATOM 568 N N . LYS A 1 75 ? -2.628 0.980 14.769 1.00 90.12 75 LYS A N 1
ATOM 569 C CA . LYS A 1 75 ? -1.235 1.449 14.806 1.00 90.12 75 LYS A CA 1
ATOM 570 C C . LYS A 1 75 ? -0.386 0.826 13.700 1.00 90.12 75 LYS A C 1
ATOM 572 O O . LYS A 1 75 ? 0.438 1.519 13.123 1.00 90.12 75 LYS A O 1
ATOM 577 N N . ILE A 1 76 ? -0.599 -0.454 13.393 1.00 93.50 76 ILE A N 1
ATOM 578 C CA . ILE A 1 76 ? 0.218 -1.194 12.419 1.00 93.50 76 ILE A CA 1
ATOM 579 C C . ILE A 1 76 ? -0.155 -0.834 10.973 1.00 93.50 76 ILE A C 1
ATOM 581 O O . ILE A 1 76 ? 0.738 -0.644 10.156 1.00 93.50 76 ILE A O 1
ATOM 585 N N . ILE A 1 77 ? -1.447 -0.674 10.658 1.00 96.12 77 ILE A N 1
ATOM 586 C CA . ILE A 1 77 ? -1.927 -0.324 9.306 1.00 96.12 77 ILE A CA 1
ATOM 587 C C . ILE A 1 77 ? -1.201 0.894 8.700 1.00 96.12 77 ILE A C 1
ATOM 589 O O . ILE A 1 77 ? -0.676 0.770 7.594 1.00 96.12 77 ILE A O 1
ATOM 593 N N . PRO A 1 78 ? -1.132 2.066 9.364 1.00 96.62 78 PRO A N 1
ATOM 594 C CA . PRO A 1 78 ? -0.471 3.222 8.767 1.00 96.62 78 PRO A CA 1
ATOM 595 C C . PRO A 1 78 ? 1.039 3.016 8.601 1.00 96.62 78 PRO A C 1
ATOM 597 O O . PRO A 1 78 ? 1.596 3.501 7.624 1.00 96.62 78 PRO A O 1
ATOM 600 N N . VAL A 1 79 ? 1.690 2.268 9.502 1.00 95.81 79 VAL A N 1
ATOM 601 C CA . VAL A 1 79 ? 3.124 1.945 9.398 1.00 95.81 79 VAL A CA 1
ATOM 602 C C . VAL A 1 79 ? 3.392 1.073 8.174 1.00 95.81 79 VAL A C 1
ATOM 604 O O . VAL A 1 79 ? 4.272 1.398 7.386 1.00 95.81 79 VAL A O 1
ATOM 607 N N . LEU A 1 80 ? 2.602 0.014 7.979 1.00 96.94 80 LEU A N 1
ATOM 608 C CA . LEU A 1 80 ? 2.717 -0.863 6.812 1.00 96.94 80 LEU A CA 1
ATOM 609 C C . LEU A 1 80 ? 2.462 -0.110 5.503 1.00 96.94 80 LEU A C 1
ATOM 611 O O . LEU A 1 80 ? 3.209 -0.286 4.549 1.00 96.94 80 LEU A O 1
ATOM 615 N N . SER A 1 81 ? 1.456 0.769 5.469 1.00 97.94 81 SER A N 1
ATOM 616 C CA . SER A 1 81 ? 1.159 1.564 4.272 1.00 97.94 81 SER A CA 1
ATOM 617 C C . SER A 1 81 ? 2.273 2.553 3.937 1.00 97.94 81 SER A C 1
ATOM 619 O O . SER A 1 81 ? 2.631 2.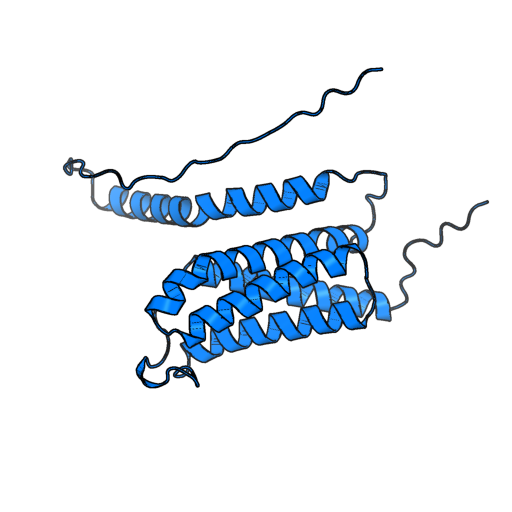703 2.776 1.00 97.94 81 SER A O 1
ATOM 621 N N . ILE A 1 82 ? 2.848 3.227 4.938 1.00 97.31 82 ILE A N 1
ATOM 622 C CA . ILE A 1 82 ? 3.982 4.136 4.713 1.00 97.31 82 ILE A CA 1
ATOM 623 C C . ILE A 1 82 ? 5.217 3.347 4.267 1.00 97.31 82 ILE A C 1
ATOM 625 O O . ILE A 1 82 ? 5.934 3.812 3.384 1.00 97.31 82 ILE A O 1
ATOM 629 N N . ALA A 1 83 ? 5.449 2.162 4.839 1.00 95.06 83 ALA A N 1
ATOM 630 C CA . ALA A 1 83 ? 6.538 1.284 4.428 1.00 95.06 83 ALA A CA 1
ATOM 631 C C . ALA A 1 83 ? 6.384 0.882 2.955 1.00 95.06 83 ALA A C 1
ATOM 633 O O . ALA A 1 83 ? 7.255 1.240 2.172 1.00 95.06 83 ALA A O 1
ATOM 634 N N . ALA A 1 84 ? 5.262 0.262 2.565 1.00 96.69 84 ALA A N 1
ATOM 635 C CA . ALA A 1 84 ? 4.985 -0.116 1.174 1.00 96.69 84 ALA A CA 1
ATOM 636 C C . ALA A 1 84 ? 5.122 1.076 0.218 1.00 96.69 84 ALA A C 1
ATOM 638 O O . ALA A 1 84 ? 5.843 0.996 -0.773 1.00 96.69 84 ALA A O 1
ATOM 639 N N . GLY A 1 85 ? 4.534 2.223 0.577 1.00 97.19 85 GLY A N 1
ATOM 640 C CA . GLY A 1 85 ? 4.631 3.419 -0.250 1.00 97.19 85 GLY A CA 1
ATOM 641 C C . GLY A 1 85 ? 6.066 3.919 -0.415 1.00 97.19 85 GLY A C 1
ATOM 642 O O . GLY A 1 85 ? 6.436 4.376 -1.489 1.00 97.19 85 GLY A O 1
ATOM 643 N N . THR A 1 86 ? 6.905 3.780 0.614 1.00 97.06 86 THR A N 1
ATOM 644 C CA . THR A 1 86 ? 8.335 4.110 0.524 1.00 97.06 86 THR A CA 1
ATOM 645 C C . THR A 1 86 ? 9.068 3.159 -0.421 1.00 97.06 86 THR A C 1
ATOM 647 O O . THR A 1 86 ? 9.867 3.633 -1.222 1.00 97.06 86 THR A O 1
ATOM 650 N N . ILE A 1 87 ? 8.779 1.850 -0.376 1.00 94.44 87 ILE A N 1
ATOM 651 C CA . ILE A 1 87 ? 9.381 0.876 -1.302 1.00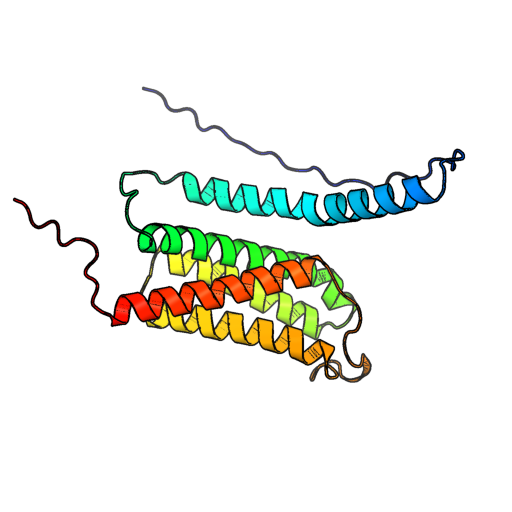 94.44 87 ILE A CA 1
ATOM 652 C C . ILE A 1 87 ? 9.015 1.222 -2.748 1.00 94.44 87 ILE A C 1
ATOM 654 O O . ILE A 1 87 ? 9.902 1.321 -3.590 1.00 94.44 87 ILE A O 1
ATOM 658 N N . HIS A 1 88 ? 7.740 1.523 -3.017 1.00 96.19 88 HIS A N 1
ATOM 659 C CA . HIS A 1 88 ? 7.304 1.953 -4.349 1.00 96.19 88 HIS A CA 1
ATOM 660 C C . HIS A 1 88 ? 8.067 3.178 -4.856 1.00 96.19 88 HIS A C 1
ATOM 662 O O . HIS A 1 88 ? 8.470 3.215 -6.014 1.00 96.19 88 HIS A O 1
ATOM 668 N N . LEU A 1 89 ? 8.311 4.174 -3.996 1.00 95.00 89 LEU A N 1
ATOM 669 C CA . LEU A 1 89 ? 9.085 5.357 -4.385 1.00 95.00 89 LEU A CA 1
ATOM 670 C C . LEU A 1 89 ? 10.559 5.045 -4.672 1.00 95.00 89 LEU A C 1
ATOM 672 O O . LEU A 1 89 ? 11.155 5.695 -5.530 1.00 95.00 89 LEU A O 1
ATOM 676 N N . LEU A 1 90 ? 11.148 4.076 -3.970 1.00 94.56 90 LEU A N 1
ATOM 677 C CA . LEU A 1 90 ? 12.526 3.646 -4.216 1.00 94.56 90 LEU A CA 1
ATOM 678 C C . LEU A 1 90 ? 12.666 2.937 -5.569 1.00 94.56 90 LEU A C 1
ATOM 680 O O . LEU A 1 90 ? 13.681 3.115 -6.231 1.00 94.56 90 LEU A O 1
ATOM 684 N N . LEU A 1 91 ? 11.626 2.224 -6.006 1.00 92.56 91 LEU A N 1
ATOM 685 C CA . LEU A 1 91 ? 11.602 1.464 -7.259 1.00 92.56 91 LEU A CA 1
ATOM 686 C C . LEU A 1 91 ? 11.284 2.303 -8.509 1.00 92.56 91 LEU A C 1
ATOM 688 O O . LEU A 1 91 ? 11.269 1.765 -9.616 1.00 92.56 91 LEU A O 1
ATOM 692 N N . ILE A 1 92 ? 11.044 3.616 -8.368 1.00 93.19 92 ILE A N 1
ATOM 693 C CA . ILE A 1 92 ? 10.695 4.493 -9.501 1.00 93.19 92 ILE A CA 1
ATOM 694 C C . ILE A 1 92 ? 11.785 4.488 -10.571 1.00 93.19 92 ILE A C 1
ATOM 696 O O . ILE A 1 92 ? 11.455 4.426 -11.750 1.00 93.19 92 ILE A O 1
ATOM 700 N N . GLN A 1 93 ? 13.060 4.619 -10.185 1.00 93.69 93 GLN A N 1
ATOM 701 C CA . GLN A 1 93 ? 14.146 4.756 -11.164 1.00 93.69 93 GLN A CA 1
ATOM 702 C C . GLN A 1 93 ? 14.314 3.481 -11.986 1.00 93.69 93 GLN A C 1
ATOM 704 O O . GLN A 1 93 ? 14.388 3.567 -13.210 1.00 93.69 93 GLN A O 1
ATOM 709 N N . ASP A 1 94 ? 14.290 2.330 -11.315 1.00 89.50 94 ASP A N 1
ATOM 710 C CA . ASP A 1 94 ? 14.411 1.017 -11.947 1.00 89.50 94 ASP A CA 1
ATOM 711 C C . ASP A 1 94 ? 13.269 0.807 -12.950 1.00 89.50 94 ASP A C 1
ATOM 713 O O . ASP A 1 94 ? 13.504 0.564 -14.132 1.00 89.50 94 ASP A O 1
ATOM 717 N N . HIS A 1 95 ? 12.026 1.063 -12.532 1.00 90.19 95 HIS A N 1
ATOM 718 C CA . HIS A 1 95 ? 10.873 0.853 -13.404 1.00 90.19 95 HIS A CA 1
ATOM 719 C C . HIS A 1 95 ? 10.724 1.929 -14.487 1.00 90.19 95 HIS A C 1
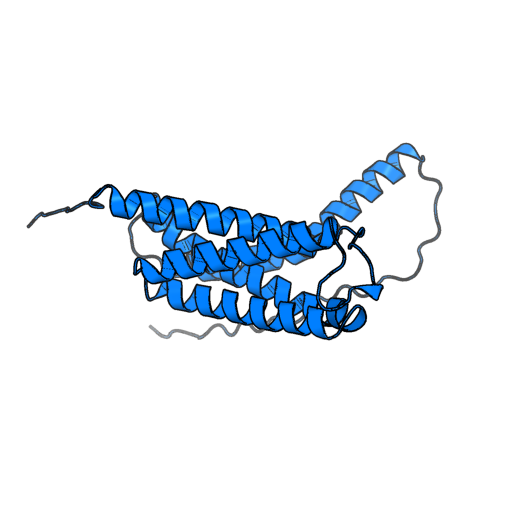ATOM 721 O O . HIS A 1 95 ? 10.195 1.623 -15.547 1.00 90.19 95 HIS A O 1
ATOM 727 N N . MET A 1 96 ? 11.194 3.171 -14.287 1.00 92.31 96 MET A N 1
ATOM 728 C CA . MET A 1 96 ? 11.255 4.166 -15.374 1.00 92.31 96 MET A CA 1
ATOM 729 C C . MET A 1 96 ? 12.255 3.776 -16.464 1.00 92.31 96 MET A C 1
ATOM 731 O O . MET A 1 96 ? 12.057 4.169 -17.613 1.00 92.31 96 MET A O 1
ATOM 735 N N . ALA A 1 97 ? 13.325 3.057 -16.110 1.00 91.31 97 ALA A N 1
ATOM 736 C CA . ALA A 1 97 ? 14.300 2.563 -17.076 1.00 91.31 97 ALA A CA 1
ATOM 737 C C . ALA A 1 97 ? 13.732 1.417 -17.930 1.00 91.31 97 ALA A C 1
ATOM 739 O O . ALA A 1 97 ? 14.100 1.298 -19.097 1.00 91.31 97 ALA A O 1
ATOM 740 N N . GLU A 1 98 ? 12.818 0.621 -17.369 1.00 89.25 98 GLU A N 1
ATOM 741 C CA . GLU A 1 98 ? 12.071 -0.417 -18.089 1.00 89.25 98 GLU A CA 1
ATOM 742 C C . GLU A 1 98 ? 10.964 0.185 -18.968 1.00 89.25 98 GLU A C 1
ATOM 744 O O . GLU A 1 98 ? 10.918 -0.062 -20.172 1.00 89.25 98 GLU A O 1
ATOM 749 N N . ALA A 1 99 ? 10.090 1.004 -18.375 1.00 91.00 99 ALA A N 1
ATOM 750 C CA . ALA A 1 99 ? 9.042 1.748 -19.064 1.00 91.00 99 ALA A CA 1
ATOM 751 C C . ALA A 1 99 ? 8.637 2.990 -18.259 1.00 91.00 99 ALA A C 1
ATOM 753 O O . ALA A 1 99 ? 8.290 2.924 -17.076 1.00 91.00 99 ALA A O 1
ATOM 754 N N . PHE A 1 100 ? 8.600 4.150 -18.910 1.00 93.19 100 PHE A N 1
ATOM 755 C CA . PHE A 1 100 ? 8.312 5.420 -18.241 1.00 93.19 100 PHE A CA 1
ATOM 756 C C . PHE A 1 100 ? 6.973 5.404 -17.476 1.00 93.19 100 PHE A C 1
ATOM 758 O O . PHE A 1 100 ? 6.877 5.885 -16.343 1.00 93.19 100 PHE A O 1
ATOM 765 N N . GLU A 1 101 ? 5.947 4.797 -18.067 1.00 91.88 101 GLU A N 1
ATOM 766 C CA . GLU A 1 101 ? 4.606 4.635 -17.512 1.00 91.88 101 GLU A CA 1
ATOM 767 C C . GLU A 1 101 ? 4.614 3.826 -16.212 1.00 91.88 101 GLU A C 1
ATOM 769 O O . GLU A 1 101 ? 3.843 4.123 -15.293 1.00 91.88 101 GLU A O 1
ATOM 774 N N . TRP A 1 102 ? 5.493 2.827 -16.107 1.00 91.06 102 TRP A N 1
ATOM 775 C CA . TRP A 1 102 ? 5.607 1.998 -14.911 1.00 91.06 102 TRP A CA 1
ATOM 776 C C . TRP A 1 102 ? 6.163 2.829 -13.765 1.00 91.06 102 TRP A C 1
ATOM 778 O O . TRP A 1 102 ? 5.549 2.896 -12.703 1.00 91.06 102 TRP A O 1
ATOM 788 N N . GLY A 1 103 ? 7.234 3.586 -13.986 1.00 92.88 103 GLY A N 1
ATOM 789 C CA . GLY A 1 103 ? 7.751 4.474 -12.947 1.00 92.88 103 GLY A CA 1
ATOM 790 C C . GLY A 1 103 ? 6.755 5.547 -12.481 1.00 92.88 103 GLY A C 1
ATOM 791 O O . GLY A 1 103 ? 6.704 5.866 -11.291 1.00 92.88 103 GLY A O 1
ATOM 792 N N . ILE A 1 104 ? 5.895 6.064 -13.371 1.00 95.38 104 ILE A N 1
ATOM 7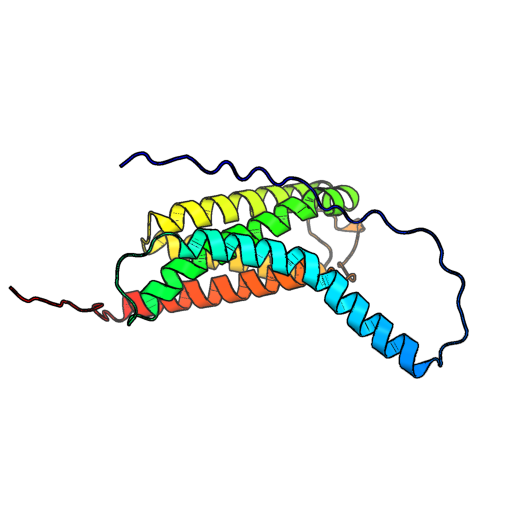93 C CA . ILE A 1 104 ? 4.780 6.944 -12.972 1.00 95.38 104 ILE A CA 1
ATOM 794 C C . ILE A 1 104 ? 3.775 6.202 -12.083 1.00 95.38 104 ILE A C 1
ATOM 796 O O . ILE A 1 104 ? 3.329 6.756 -11.074 1.00 95.38 104 ILE A O 1
ATOM 800 N N . PHE A 1 105 ? 3.435 4.954 -12.411 1.00 94.38 105 PHE A N 1
ATOM 801 C CA . PHE A 1 105 ? 2.571 4.124 -11.572 1.00 94.38 105 PHE A CA 1
ATOM 802 C C . PHE A 1 105 ? 3.161 3.922 -10.167 1.00 94.38 105 PHE A C 1
ATOM 804 O O . PHE A 1 105 ? 2.457 4.151 -9.179 1.00 94.38 105 PHE A O 1
ATOM 811 N N . PHE A 1 106 ? 4.448 3.578 -10.066 1.00 95.38 106 PHE A N 1
ATOM 812 C CA . PHE A 1 106 ? 5.164 3.446 -8.791 1.00 95.38 106 PHE A CA 1
ATOM 813 C C . PHE A 1 106 ? 5.155 4.759 -7.992 1.00 95.38 106 PHE A C 1
ATOM 815 O O . PHE A 1 106 ? 4.865 4.767 -6.795 1.00 95.38 106 PHE A O 1
ATOM 822 N N . MET A 1 107 ? 5.359 5.899 -8.657 1.00 96.31 107 MET A N 1
ATOM 823 C CA . MET A 1 107 ? 5.309 7.217 -8.021 1.00 96.31 107 MET A CA 1
ATOM 824 C C . MET A 1 107 ? 3.927 7.548 -7.448 1.00 96.31 107 MET A C 1
ATOM 826 O O . MET A 1 107 ? 3.806 7.930 -6.279 1.00 96.31 107 MET A O 1
ATOM 830 N N . VAL A 1 108 ? 2.873 7.401 -8.255 1.00 97.81 108 VAL A N 1
ATOM 831 C CA . VAL A 1 108 ? 1.494 7.693 -7.838 1.00 97.81 108 VAL A CA 1
ATOM 832 C C . VAL A 1 108 ? 1.075 6.768 -6.700 1.00 97.81 108 VAL A C 1
ATOM 834 O O . VAL A 1 108 ? 0.498 7.232 -5.711 1.00 97.81 108 VAL A O 1
ATOM 837 N N . THR A 1 109 ? 1.394 5.481 -6.809 1.00 97.19 109 THR A N 1
ATOM 838 C CA . THR A 1 109 ? 1.086 4.471 -5.794 1.00 97.19 109 THR A CA 1
ATOM 839 C C . THR A 1 109 ? 1.814 4.758 -4.485 1.00 97.19 109 THR A C 1
ATOM 841 O O . THR A 1 109 ? 1.170 4.849 -3.435 1.00 97.19 109 THR A O 1
ATOM 844 N N . GLY A 1 110 ? 3.122 5.020 -4.549 1.00 97.12 110 GLY A N 1
ATOM 845 C CA . GLY A 1 110 ? 3.943 5.317 -3.381 1.00 97.12 110 GLY A CA 1
ATOM 846 C C . GLY A 1 110 ? 3.467 6.550 -2.613 1.00 97.12 110 GLY A C 1
ATOM 847 O O . GLY A 1 110 ? 3.231 6.491 -1.402 1.00 97.12 110 GLY A O 1
ATOM 848 N N . ILE A 1 111 ? 3.217 7.658 -3.322 1.00 96.62 111 ILE A N 1
ATOM 849 C CA . ILE A 1 111 ? 2.661 8.883 -2.724 1.00 96.62 111 ILE A CA 1
ATOM 850 C C . ILE A 1 111 ? 1.287 8.602 -2.103 1.00 96.62 111 ILE A C 1
ATOM 852 O O . ILE A 1 111 ? 1.018 9.015 -0.971 1.00 96.62 111 ILE A O 1
ATOM 856 N N . SER A 1 112 ? 0.421 7.876 -2.812 1.00 97.94 112 SER A N 1
ATOM 857 C CA . SER A 1 112 ? -0.934 7.567 -2.346 1.00 97.94 112 SER A CA 1
ATOM 858 C C . SER A 1 112 ? -0.930 6.738 -1.061 1.00 97.94 112 SER A C 1
ATOM 860 O O . SER A 1 112 ? -1.687 7.046 -0.139 1.00 97.94 112 SER A O 1
ATOM 862 N N . GLN A 1 113 ? -0.064 5.728 -0.951 1.00 98.44 113 GLN A N 1
ATOM 863 C CA . GLN A 1 113 ? 0.048 4.886 0.244 1.00 98.44 113 GLN A CA 1
ATOM 864 C C . GLN A 1 113 ? 0.645 5.633 1.445 1.00 98.44 113 GLN A C 1
ATOM 866 O O . GLN A 1 113 ? 0.195 5.429 2.579 1.00 98.44 113 GLN A O 1
ATOM 871 N N . ILE A 1 114 ? 1.592 6.548 1.224 1.00 97.25 114 ILE A N 1
ATOM 872 C CA . ILE A 1 114 ? 2.122 7.411 2.290 1.00 97.25 114 ILE A CA 1
ATOM 873 C C . ILE A 1 114 ? 1.031 8.366 2.794 1.00 97.25 114 ILE A C 1
ATOM 875 O O . ILE A 1 114 ? 0.777 8.445 4.001 1.00 97.25 114 ILE A O 1
ATOM 879 N N . ILE A 1 115 ? 0.333 9.052 1.880 1.00 97.38 115 ILE A N 1
ATOM 880 C CA . ILE A 1 115 ? -0.787 9.943 2.217 1.00 97.38 115 ILE A CA 1
ATOM 881 C C . ILE A 1 115 ? -1.877 9.167 2.960 1.00 97.38 115 ILE A C 1
ATOM 883 O O . ILE A 1 115 ? -2.366 9.628 3.995 1.00 97.38 115 ILE A O 1
ATOM 887 N N . PHE A 1 116 ? -2.230 7.973 2.478 1.00 97.44 116 PHE A N 1
ATOM 888 C CA . PHE A 1 116 ? -3.192 7.100 3.139 1.00 97.44 116 PHE A CA 1
ATOM 889 C C . PHE A 1 116 ? -2.773 6.787 4.576 1.00 97.44 116 PHE A C 1
ATOM 891 O O . PHE A 1 116 ? -3.590 6.941 5.485 1.00 97.44 116 PHE A O 1
ATOM 898 N N . GLY A 1 117 ? -1.512 6.407 4.804 1.00 95.81 117 GLY A N 1
ATOM 899 C CA . GLY A 1 117 ? -0.995 6.131 6.142 1.00 95.81 117 GLY A CA 1
ATOM 900 C C . GLY A 1 117 ? -1.183 7.317 7.092 1.00 95.81 117 GLY A C 1
ATOM 901 O O . GLY A 1 117 ? -1.741 7.157 8.180 1.00 95.81 117 GLY A O 1
ATOM 902 N N . PHE A 1 118 ? -0.829 8.533 6.664 1.00 95.38 118 PHE A N 1
ATOM 903 C CA . PHE A 1 118 ? -1.037 9.744 7.468 1.00 95.38 118 PHE A CA 1
ATOM 904 C C . PHE A 1 118 ? -2.516 10.059 7.722 1.00 95.38 118 PHE A C 1
ATOM 906 O O . PHE A 1 118 ? -2.893 10.390 8.853 1.00 95.38 118 PHE A O 1
ATOM 913 N N . ILE A 1 119 ? -3.372 9.927 6.704 1.00 93.19 119 ILE A N 1
ATOM 914 C CA . ILE A 1 119 ? -4.821 10.117 6.844 1.00 93.19 119 ILE A CA 1
ATOM 915 C C . ILE A 1 119 ? -5.393 9.107 7.842 1.00 93.19 119 ILE A C 1
ATOM 917 O O . ILE A 1 119 ? -6.171 9.490 8.716 1.00 93.19 119 ILE A O 1
ATOM 921 N N . PHE A 1 120 ? -4.985 7.840 7.767 1.00 94.44 120 PHE A N 1
ATOM 922 C CA . PHE A 1 120 ? -5.505 6.759 8.602 1.00 94.44 120 PHE A CA 1
ATOM 923 C C . PHE A 1 120 ? -5.180 6.948 10.093 1.00 94.44 120 PHE A C 1
ATOM 925 O O . PHE A 1 120 ? -6.006 6.639 10.960 1.00 94.44 120 PHE A O 1
ATOM 932 N N . VAL A 1 121 ? -4.017 7.529 10.419 1.00 91.38 121 VAL A N 1
ATOM 933 C CA . VAL A 1 121 ? -3.669 7.902 11.805 1.00 91.38 121 VAL A CA 1
ATOM 934 C C . VAL A 1 121 ? -4.712 8.853 12.399 1.00 91.38 121 VAL A C 1
ATOM 936 O O . VAL A 1 121 ? -5.045 8.746 13.580 1.00 91.38 121 VAL A O 1
ATOM 939 N N . LYS A 1 122 ? -5.243 9.780 11.594 1.00 89.44 122 LYS A N 1
ATOM 940 C CA . LYS A 1 122 ? -6.166 10.830 12.049 1.00 89.44 122 LYS A CA 1
ATOM 941 C C . LYS A 1 122 ? -7.637 10.458 11.878 1.00 89.44 122 LYS A C 1
ATOM 943 O O . LYS A 1 122 ? -8.467 10.859 12.689 1.00 89.44 122 LYS A O 1
ATOM 948 N N . ILE A 1 123 ? -7.975 9.725 10.821 1.00 88.69 123 ILE A N 1
ATOM 949 C CA . ILE A 1 123 ? -9.350 9.518 10.366 1.00 88.69 123 ILE A CA 1
ATOM 950 C C . ILE A 1 123 ? -9.590 8.026 10.140 1.00 88.69 123 ILE A C 1
ATOM 952 O O . ILE A 1 123 ? -9.069 7.421 9.212 1.00 88.69 123 ILE A O 1
ATOM 956 N N . GLN A 1 124 ? -10.468 7.443 10.957 1.00 89.81 124 GLN A N 1
ATOM 957 C CA . GLN A 1 124 ? -10.800 6.011 10.927 1.00 89.81 124 GLN A CA 1
ATOM 958 C C . GLN A 1 124 ? -12.282 5.792 10.586 1.00 89.81 124 GLN A C 1
ATOM 960 O O . GLN A 1 124 ? -12.982 5.010 11.228 1.00 89.81 124 GLN A O 1
ATOM 965 N N . LYS A 1 125 ? -12.784 6.511 9.575 1.00 90.81 125 LYS A N 1
ATOM 966 C CA . LYS A 1 125 ? -14.151 6.336 9.050 1.00 90.81 125 LYS A CA 1
ATOM 967 C C . LYS A 1 125 ? -14.203 5.130 8.111 1.00 90.81 125 LYS A C 1
ATOM 969 O O . LYS A 1 125 ? -13.228 4.869 7.415 1.00 90.81 125 LYS A O 1
ATOM 974 N N . LYS A 1 126 ? -15.358 4.456 8.008 1.00 91.94 126 LYS A N 1
ATOM 975 C CA . LYS A 1 126 ? -15.563 3.286 7.122 1.00 91.94 126 LYS A CA 1
ATOM 976 C C . LYS A 1 126 ? -15.045 3.506 5.694 1.00 91.94 126 LYS A C 1
ATOM 978 O O . LYS A 1 126 ? -14.418 2.610 5.146 1.00 91.94 126 LYS A O 1
ATOM 983 N N . LEU A 1 127 ? -15.264 4.697 5.129 1.00 93.31 127 LEU A N 1
ATOM 984 C CA . LEU A 1 127 ? -14.774 5.061 3.796 1.00 93.31 127 LEU A CA 1
ATOM 985 C C . LEU A 1 127 ? -13.252 4.914 3.669 1.00 93.31 127 LEU A C 1
ATOM 987 O O . LEU A 1 127 ? -12.790 4.357 2.685 1.00 93.31 127 LEU A O 1
ATOM 991 N N . ILE A 1 128 ? -12.483 5.342 4.675 1.00 95.88 128 ILE A N 1
ATOM 992 C CA . ILE A 1 128 ? -11.018 5.240 4.651 1.00 95.88 128 ILE A CA 1
ATOM 993 C C . ILE A 1 128 ? -10.588 3.773 4.602 1.00 95.88 128 ILE A C 1
ATOM 995 O O . ILE A 1 128 ? -9.734 3.415 3.803 1.00 95.88 128 ILE A O 1
ATOM 999 N N . TYR A 1 129 ? -11.227 2.894 5.379 1.00 95.94 129 TYR A N 1
ATOM 1000 C CA . TYR A 1 129 ? -10.910 1.467 5.310 1.00 95.94 129 TYR A CA 1
ATOM 1001 C C . TYR A 1 129 ? -11.212 0.862 3.934 1.00 95.94 129 TYR A C 1
ATOM 1003 O O . TYR A 1 129 ? -10.423 0.060 3.448 1.00 95.94 129 TYR A O 1
ATOM 1011 N N . TYR A 1 130 ? -12.332 1.242 3.306 1.00 97.06 130 TYR A N 1
ATOM 1012 C CA . TYR A 1 130 ? -12.657 0.774 1.957 1.00 97.06 130 TYR A CA 1
ATOM 1013 C C . TYR A 1 130 ? -11.654 1.281 0.923 1.00 97.06 130 TYR A C 1
ATOM 1015 O O . TYR A 1 130 ? -11.184 0.481 0.124 1.00 97.06 130 TYR A O 1
ATOM 1023 N N . LEU A 1 131 ? -11.300 2.569 0.959 1.00 97.12 131 LEU A N 1
ATOM 1024 C CA . LEU A 1 131 ? -10.312 3.144 0.044 1.00 97.12 131 LEU A CA 1
ATOM 1025 C C . LEU A 1 131 ? -8.963 2.433 0.166 1.00 97.12 131 LEU A C 1
ATOM 1027 O O . LEU A 1 131 ? -8.394 2.040 -0.846 1.00 97.12 131 LEU A O 1
ATOM 1031 N N . GLY A 1 132 ? -8.493 2.196 1.394 1.00 97.44 132 GLY A N 1
ATOM 1032 C CA . GLY A 1 132 ? -7.256 1.452 1.616 1.00 97.44 132 GLY A CA 1
ATOM 1033 C C . GLY A 1 132 ? -7.340 0.007 1.121 1.00 97.44 132 GLY A C 1
ATOM 1034 O O . GLY A 1 132 ? -6.426 -0.457 0.449 1.00 97.44 132 GLY A O 1
ATOM 1035 N N . ALA A 1 133 ? -8.431 -0.707 1.419 1.00 98.12 133 ALA A N 1
ATOM 1036 C CA . ALA A 1 133 ? -8.569 -2.110 1.034 1.00 98.12 133 ALA A CA 1
ATOM 1037 C C . ALA A 1 133 ? -8.676 -2.275 -0.487 1.00 98.12 133 ALA A C 1
ATOM 1039 O O . ALA A 1 133 ? -8.005 -3.124 -1.058 1.00 98.12 133 ALA A O 1
ATOM 1040 N N . VAL A 1 134 ? -9.497 -1.453 -1.144 1.00 98.25 134 VAL A N 1
ATOM 1041 C CA . VAL A 1 134 ? -9.673 -1.497 -2.601 1.00 98.25 134 VAL A CA 1
ATOM 1042 C C . VAL A 1 134 ? -8.400 -1.045 -3.310 1.00 98.25 134 VAL A C 1
ATOM 1044 O O . VAL A 1 134 ? -7.975 -1.717 -4.240 1.00 98.25 134 VAL A O 1
ATOM 1047 N N . GLY A 1 135 ? -7.765 0.038 -2.854 1.00 98.19 135 GLY A N 1
ATOM 1048 C CA . GLY A 1 135 ? -6.525 0.537 -3.449 1.00 98.19 135 GLY A CA 1
ATOM 1049 C C . GLY A 1 135 ? -5.403 -0.500 -3.415 1.00 98.19 135 GLY A C 1
ATOM 1050 O O . GLY A 1 135 ? -4.857 -0.828 -4.461 1.00 98.19 135 GLY A O 1
ATOM 1051 N N . ASN A 1 136 ? -5.122 -1.086 -2.245 1.00 98.56 136 ASN A N 1
ATOM 1052 C CA . ASN A 1 136 ? -4.087 -2.121 -2.130 1.00 98.56 136 ASN A CA 1
ATOM 1053 C C . ASN A 1 136 ? -4.456 -3.400 -2.895 1.00 98.56 136 ASN A C 1
ATOM 1055 O O . ASN A 1 136 ? -3.597 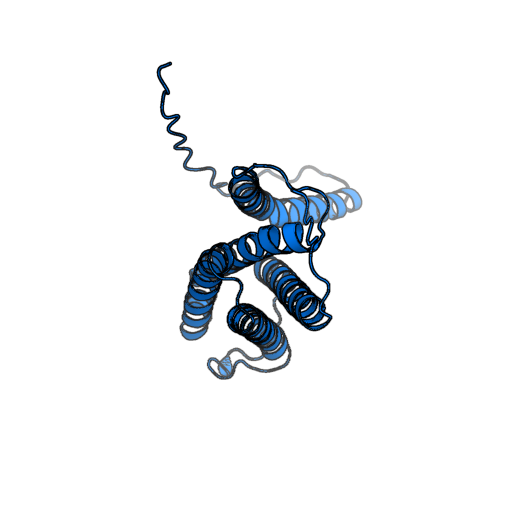-3.986 -3.537 1.00 98.56 136 ASN A O 1
ATOM 1059 N N . ALA A 1 137 ? -5.732 -3.802 -2.916 1.00 98.50 137 ALA A N 1
ATOM 1060 C CA . ALA A 1 137 ? -6.154 -4.950 -3.718 1.00 98.50 137 ALA A CA 1
ATOM 1061 C C . ALA A 1 137 ? -5.938 -4.720 -5.222 1.00 98.50 137 ALA A C 1
ATOM 1063 O O . ALA A 1 137 ? -5.551 -5.645 -5.925 1.00 98.50 137 ALA A O 1
ATOM 1064 N N . ILE A 1 138 ? -6.169 -3.501 -5.720 1.00 98.19 138 ILE A N 1
ATOM 1065 C CA . ILE A 1 138 ? -5.896 -3.155 -7.119 1.00 98.19 138 ILE A CA 1
ATOM 1066 C C . ILE A 1 138 ? -4.400 -3.269 -7.420 1.00 98.19 138 ILE A C 1
ATOM 1068 O O . ILE A 1 138 ? -4.057 -3.831 -8.454 1.00 98.19 138 ILE A O 1
ATOM 1072 N N . ILE A 1 139 ? -3.522 -2.791 -6.531 1.00 97.56 139 ILE A N 1
ATOM 1073 C CA . ILE A 1 139 ? -2.067 -2.874 -6.738 1.00 97.56 139 ILE A CA 1
ATOM 1074 C C . ILE A 1 139 ? -1.617 -4.340 -6.806 1.00 97.56 139 ILE A C 1
ATOM 1076 O O . ILE A 1 139 ? -0.986 -4.721 -7.788 1.00 97.56 139 ILE A O 1
ATOM 1080 N N . VAL A 1 140 ? -2.058 -5.181 -5.863 1.00 98.00 140 VAL A N 1
ATOM 1081 C CA . VAL A 1 140 ? -1.775 -6.630 -5.868 1.00 98.00 140 VAL A CA 1
ATOM 1082 C C . VAL A 1 140 ? -2.288 -7.301 -7.145 1.00 98.00 140 VAL A C 1
ATOM 1084 O O . VAL A 1 140 ? -1.605 -8.108 -7.774 1.00 98.00 140 VAL A O 1
ATOM 1087 N N . LEU A 1 141 ? -3.504 -6.963 -7.581 1.00 96.94 141 LEU A N 1
ATOM 1088 C CA . LEU A 1 141 ? -4.062 -7.520 -8.815 1.00 96.94 141 LEU A CA 1
ATOM 1089 C C . LEU A 1 141 ? -3.273 -7.086 -10.052 1.00 96.94 141 LEU A C 1
ATOM 1091 O O . LEU A 1 141 ? -3.095 -7.895 -10.959 1.00 96.94 141 LEU A O 1
ATOM 1095 N N . ILE A 1 142 ? -2.790 -5.842 -10.093 1.00 94.56 142 ILE A N 1
ATOM 1096 C CA . ILE A 1 142 ? -1.905 -5.361 -11.158 1.00 94.56 142 ILE A CA 1
ATOM 1097 C C . ILE A 1 142 ? -0.579 -6.117 -11.114 1.00 94.56 142 ILE A C 1
ATOM 1099 O O . ILE A 1 142 ? -0.124 -6.565 -12.166 1.00 94.56 142 ILE A O 1
ATOM 1103 N N . TYR A 1 143 ? -0.001 -6.318 -9.923 1.00 93.75 143 TYR A N 1
ATOM 1104 C CA . TYR A 1 143 ? 1.214 -7.107 -9.751 1.00 93.75 143 TYR A CA 1
ATOM 1105 C C . TYR A 1 143 ? 1.025 -8.491 -10.375 1.00 93.75 143 TYR A C 1
ATOM 1107 O O . TYR A 1 143 ? 1.769 -8.844 -11.283 1.00 93.75 143 TYR A O 1
ATOM 1115 N N . VAL A 1 144 ? -0.018 -9.233 -9.997 1.00 95.06 144 VAL A N 1
ATOM 1116 C CA . VAL A 1 144 ? -0.310 -10.558 -10.573 1.00 95.06 144 VAL A CA 1
ATOM 1117 C C . VAL A 1 144 ? -0.574 -10.486 -12.080 1.00 95.06 144 VAL A C 1
ATOM 1119 O O . VAL A 1 144 ? -0.071 -11.319 -12.832 1.00 95.06 144 VAL A O 1
ATOM 1122 N N . TYR A 1 145 ? -1.339 -9.493 -12.541 1.00 94.88 145 TYR A N 1
ATOM 1123 C CA . TYR A 1 145 ? -1.708 -9.352 -13.949 1.00 94.88 145 TYR A CA 1
ATOM 1124 C C . TYR A 1 145 ? -0.480 -9.262 -14.856 1.00 94.88 145 TYR A C 1
ATOM 1126 O O . TYR A 1 145 ? -0.398 -10.011 -15.827 1.00 94.88 145 TYR A O 1
ATOM 1134 N N . VAL A 1 146 ? 0.488 -8.399 -14.530 1.00 93.38 146 VAL A N 1
ATOM 1135 C CA . VAL A 1 146 ? 1.661 -8.184 -15.396 1.00 93.38 146 VAL A CA 1
ATOM 1136 C C . VAL A 1 146 ? 2.620 -9.378 -15.424 1.00 93.38 146 VAL A C 1
ATOM 1138 O O . VAL A 1 146 ? 3.479 -9.432 -16.293 1.00 93.38 146 VAL A O 1
ATOM 1141 N N . ARG A 1 147 ? 2.469 -10.363 -14.522 1.00 93.50 147 ARG A N 1
ATOM 1142 C CA . ARG A 1 147 ? 3.210 -11.641 -14.580 1.00 93.50 147 ARG A CA 1
ATOM 1143 C C . ARG A 1 147 ? 2.548 -12.655 -15.510 1.00 93.50 147 ARG A C 1
ATOM 1145 O O . ARG A 1 147 ? 3.207 -13.556 -16.016 1.00 93.50 147 ARG A O 1
ATOM 1152 N N . LEU A 1 148 ? 1.238 -12.535 -15.718 1.00 95.25 148 LEU A N 1
ATOM 1153 C CA . LEU A 1 148 ? 0.463 -13.455 -16.554 1.00 95.25 148 LEU A CA 1
ATOM 1154 C C . LEU A 1 148 ? 0.284 -12.932 -17.980 1.00 95.25 148 LEU A C 1
ATOM 1156 O O . LEU A 1 148 ? 0.177 -13.714 -18.922 1.00 95.25 148 LEU A O 1
ATOM 1160 N N . PHE A 1 149 ? 0.234 -11.613 -18.137 1.00 94.75 149 PHE A N 1
ATOM 1161 C CA . PHE A 1 149 ? -0.082 -10.939 -19.386 1.00 94.75 149 PHE A CA 1
ATOM 1162 C C . PHE A 1 149 ? 0.861 -9.763 -19.609 1.00 94.75 149 PHE A C 1
ATOM 1164 O O . PHE A 1 149 ? 1.410 -9.201 -18.665 1.00 94.75 149 PHE A O 1
ATOM 1171 N N . ALA A 1 150 ? 1.000 -9.356 -20.869 1.00 91.25 150 ALA A N 1
ATOM 1172 C CA . ALA A 1 150 ? 1.724 -8.139 -21.195 1.00 91.25 150 ALA A CA 1
ATOM 1173 C C . ALA A 1 150 ? 1.047 -6.918 -20.553 1.00 91.25 150 ALA A C 1
ATOM 1175 O O . ALA A 1 150 ? -0.189 -6.819 -20.513 1.00 91.25 150 ALA A O 1
ATOM 1176 N N . ALA A 1 151 ? 1.856 -5.988 -20.048 1.00 87.12 151 ALA A N 1
ATOM 1177 C CA . ALA A 1 151 ? 1.341 -4.781 -19.423 1.00 87.12 151 ALA A CA 1
ATOM 1178 C C . ALA A 1 151 ? 0.546 -3.946 -20.447 1.00 87.12 151 ALA A C 1
ATOM 1180 O O . ALA A 1 151 ? 1.010 -3.743 -21.568 1.00 87.12 151 ALA A O 1
ATOM 1181 N N . PRO A 1 152 ? -0.630 -3.400 -20.084 1.00 79.81 152 PRO A N 1
ATOM 1182 C CA . PRO A 1 152 ? -1.483 -2.675 -21.029 1.00 79.81 152 PRO A CA 1
ATOM 1183 C C . PRO A 1 152 ? -0.838 -1.397 -21.593 1.00 79.81 152 PRO A C 1
ATOM 1185 O O . PRO A 1 152 ? -1.259 -0.927 -22.645 1.00 79.81 152 PRO A O 1
ATOM 1188 N N . PHE A 1 153 ? 0.170 -0.848 -20.906 1.00 81.69 153 PHE A N 1
ATOM 1189 C CA . PHE A 1 153 ? 0.869 0.390 -21.277 1.00 81.69 153 PHE A CA 1
ATOM 1190 C C . PHE A 1 153 ? 2.340 0.184 -21.664 1.00 81.69 153 PHE A C 1
ATOM 1192 O O . PHE A 1 153 ? 3.043 1.163 -21.855 1.00 81.69 153 PHE A O 1
ATOM 1199 N N . ALA A 1 154 ? 2.789 -1.068 -21.760 1.00 85.56 154 ALA A N 1
ATOM 1200 C CA . ALA A 1 154 ? 4.081 -1.443 -22.338 1.00 85.56 154 ALA A CA 1
ATOM 1201 C C . ALA A 1 154 ? 3.988 -2.879 -22.900 1.00 85.56 154 ALA A C 1
ATOM 1203 O O . ALA A 1 154 ? 4.662 -3.794 -22.415 1.00 85.56 154 ALA A O 1
ATOM 1204 N N . PRO A 1 155 ? 3.053 -3.143 -23.836 1.00 86.75 155 PRO A N 1
ATOM 1205 C CA . PRO A 1 155 ? 2.757 -4.500 -24.291 1.00 86.75 155 PRO A CA 1
ATOM 1206 C C . PRO A 1 155 ? 3.933 -5.174 -25.013 1.00 86.75 155 PRO A C 1
ATOM 1208 O O . PRO A 1 155 ? 4.020 -6.401 -25.033 1.00 86.75 155 PRO A O 1
ATOM 1211 N N . GLU A 1 156 ? 4.838 -4.389 -25.595 1.00 88.44 156 GLU A N 1
ATOM 1212 C CA . GLU A 1 156 ? 6.046 -4.839 -26.285 1.00 88.44 156 GLU A CA 1
ATOM 1213 C C . GLU A 1 156 ? 7.059 -5.538 -25.371 1.00 88.44 156 GLU A C 1
ATOM 1215 O O . GLU A 1 156 ? 7.843 -6.348 -25.862 1.00 88.44 156 GLU A O 1
ATOM 1220 N N . LEU A 1 157 ? 7.013 -5.277 -24.059 1.00 87.12 157 LEU A N 1
ATOM 1221 C CA . LEU A 1 157 ? 7.872 -5.936 -23.071 1.00 87.12 157 LEU A CA 1
ATOM 1222 C C . LEU A 1 157 ? 7.405 -7.363 -22.741 1.00 87.12 157 LEU A C 1
ATOM 1224 O O . LEU A 1 157 ? 8.149 -8.138 -22.148 1.00 87.12 157 LEU A O 1
ATOM 1228 N N . GLY A 1 158 ? 6.186 -7.734 -23.148 1.00 92.19 158 GLY A N 1
ATOM 1229 C CA . GLY A 1 158 ? 5.581 -9.010 -22.775 1.00 92.19 158 GLY A CA 1
ATOM 1230 C C . GLY A 1 158 ? 5.260 -9.103 -21.273 1.00 92.19 158 GLY A C 1
ATOM 1231 O O . GLY A 1 158 ? 5.243 -8.090 -20.571 1.00 92.19 158 GLY A O 1
ATOM 1232 N N . PRO A 1 159 ? 4.910 -10.302 -20.770 1.00 92.88 159 PRO A N 1
ATOM 1233 C CA . PRO A 1 159 ? 4.744 -10.537 -19.337 1.00 92.88 159 PRO A CA 1
ATOM 1234 C C . PRO A 1 159 ? 6.072 -10.397 -18.581 1.00 92.88 159 PRO A C 1
ATOM 1236 O O . PRO A 1 159 ? 7.105 -10.882 -19.039 1.00 92.88 159 PRO A O 1
ATOM 1239 N N . VAL A 1 160 ? 6.028 -9.802 -17.390 1.00 90.94 160 VAL A N 1
ATOM 1240 C CA . VAL A 1 160 ? 7.179 -9.680 -16.487 1.00 90.94 160 VAL A CA 1
ATOM 1241 C C . VAL A 1 160 ? 7.500 -11.051 -15.900 1.00 90.94 160 VAL A C 1
ATOM 1243 O O . VAL A 1 160 ? 6.714 -11.603 -15.129 1.00 90.94 160 VAL A O 1
ATOM 1246 N N . THR A 1 161 ? 8.659 -11.605 -16.249 1.00 88.44 161 THR A N 1
ATOM 1247 C CA . THR A 1 161 ? 9.112 -12.912 -15.741 1.00 88.44 161 THR A CA 1
ATOM 1248 C C . THR A 1 161 ? 10.094 -12.801 -14.583 1.00 88.44 161 THR A C 1
ATOM 1250 O O . THR A 1 161 ? 10.281 -13.766 -13.844 1.00 88.44 161 THR A O 1
ATOM 1253 N N . GLU A 1 162 ? 10.735 -11.644 -14.429 1.00 86.62 162 GLU A N 1
ATOM 1254 C CA . GLU A 1 162 ? 11.705 -11.405 -13.368 1.00 86.62 162 GLU A CA 1
ATOM 1255 C C . GLU A 1 162 ? 11.004 -11.203 -12.022 1.00 86.62 162 GLU A C 1
ATOM 1257 O O . GLU A 1 162 ? 9.964 -10.543 -11.910 1.00 86.62 162 GLU A O 1
ATOM 1262 N N . ILE A 1 163 ? 11.573 -11.813 -10.983 1.00 84.75 163 ILE A N 1
ATOM 1263 C CA . ILE A 1 163 ? 11.084 -11.684 -9.614 1.00 84.75 163 ILE A CA 1
ATOM 1264 C C . ILE A 1 163 ? 12.006 -10.722 -8.878 1.00 84.75 163 ILE A C 1
ATOM 1266 O O . ILE A 1 163 ? 13.082 -11.100 -8.422 1.00 84.75 163 ILE A O 1
ATOM 1270 N N . ASP A 1 164 ? 11.545 -9.486 -8.730 1.00 85.00 164 ASP A N 1
ATOM 1271 C CA . ASP A 1 164 ? 12.161 -8.514 -7.836 1.00 85.00 164 ASP A CA 1
ATOM 1272 C C . ASP A 1 164 ? 11.731 -8.781 -6.386 1.00 85.00 164 ASP A C 1
ATOM 1274 O O . ASP A 1 164 ? 10.540 -8.804 -6.051 1.00 85.00 164 ASP A O 1
ATOM 1278 N N . ALA A 1 165 ? 12.714 -8.967 -5.506 1.00 87.56 165 ALA A N 1
ATOM 1279 C CA . ALA A 1 165 ? 12.476 -9.207 -4.093 1.00 87.56 165 ALA A CA 1
ATOM 1280 C C . ALA A 1 165 ? 11.794 -8.013 -3.406 1.00 87.56 165 ALA A C 1
ATOM 1282 O O . ALA A 1 165 ? 10.943 -8.222 -2.538 1.00 87.56 165 ALA A O 1
ATOM 1283 N N . ALA A 1 166 ? 12.120 -6.775 -3.795 1.00 87.50 166 ALA A N 1
ATOM 1284 C CA . ALA A 1 166 ? 11.488 -5.582 -3.236 1.00 87.50 166 ALA A CA 1
ATOM 1285 C C . ALA A 1 166 ? 10.000 -5.520 -3.613 1.00 87.50 166 ALA A C 1
ATOM 1287 O O . ALA A 1 166 ? 9.143 -5.285 -2.755 1.00 87.50 166 ALA A O 1
ATOM 1288 N N . GLY A 1 167 ? 9.685 -5.822 -4.873 1.00 89.38 167 GLY A N 1
ATOM 1289 C CA . GLY A 1 167 ? 8.331 -5.988 -5.382 1.00 89.38 167 GLY A CA 1
ATOM 1290 C C . GLY A 1 167 ? 7.552 -7.079 -4.645 1.00 89.38 167 GLY A C 1
ATOM 1291 O O . GLY A 1 167 ? 6.441 -6.818 -4.192 1.00 89.38 167 GLY A O 1
ATOM 1292 N N . VAL A 1 168 ? 8.136 -8.267 -4.442 1.00 92.00 168 VAL A N 1
ATOM 1293 C CA . VAL A 1 168 ? 7.488 -9.363 -3.688 1.00 92.00 168 VAL A CA 1
ATOM 1294 C C . VAL A 1 168 ? 7.208 -8.964 -2.239 1.00 92.00 168 VAL A C 1
ATOM 1296 O O . VAL A 1 168 ? 6.109 -9.189 -1.734 1.00 92.00 168 VAL A O 1
ATOM 1299 N N . VAL A 1 169 ? 8.179 -8.359 -1.549 1.00 93.25 169 VAL A N 1
ATOM 1300 C CA . VAL A 1 169 ? 7.994 -7.894 -0.164 1.00 93.25 169 VAL A CA 1
ATOM 1301 C C . VAL A 1 169 ? 6.881 -6.849 -0.089 1.00 93.25 169 VAL A C 1
ATOM 1303 O O . VAL A 1 169 ? 6.048 -6.903 0.818 1.00 93.25 169 VAL A O 1
ATOM 1306 N N . THR A 1 170 ? 6.840 -5.924 -1.047 1.00 94.75 170 THR A N 1
ATOM 1307 C CA . THR A 1 170 ? 5.801 -4.891 -1.125 1.00 94.75 170 THR A CA 1
ATOM 1308 C C . THR A 1 170 ? 4.423 -5.510 -1.334 1.00 94.75 170 THR A C 1
ATOM 1310 O O . THR A 1 170 ? 3.510 -5.207 -0.569 1.00 94.75 170 THR A O 1
ATOM 1313 N N . ASP A 1 171 ? 4.291 -6.445 -2.275 1.00 95.31 171 ASP A N 1
ATOM 1314 C CA . ASP A 1 171 ? 3.036 -7.149 -2.559 1.00 95.31 171 ASP A CA 1
ATOM 1315 C C . ASP A 1 171 ? 2.530 -7.934 -1.331 1.00 95.31 171 ASP A C 1
ATOM 1317 O O . ASP A 1 171 ? 1.357 -7.853 -0.959 1.00 95.31 171 ASP A O 1
ATOM 1321 N N . ILE A 1 172 ? 3.428 -8.596 -0.588 1.00 97.00 172 ILE A N 1
ATOM 1322 C CA . ILE A 1 172 ? 3.087 -9.261 0.682 1.00 97.00 172 ILE A CA 1
ATOM 1323 C C . ILE A 1 172 ? 2.545 -8.254 1.709 1.00 97.00 172 ILE A C 1
ATOM 1325 O O . ILE A 1 172 ? 1.538 -8.526 2.374 1.00 97.00 172 ILE A O 1
ATOM 1329 N N . ILE A 1 173 ? 3.187 -7.089 1.858 1.00 97.75 173 ILE A N 1
ATOM 1330 C CA . ILE A 1 173 ? 2.713 -6.032 2.765 1.00 97.75 173 ILE A CA 1
ATOM 1331 C C . ILE A 1 173 ? 1.321 -5.547 2.342 1.00 97.75 173 ILE A C 1
ATOM 1333 O O . ILE A 1 173 ? 0.454 -5.352 3.198 1.00 97.75 173 ILE A O 1
ATOM 1337 N N . GLU A 1 174 ? 1.080 -5.382 1.045 1.00 98.38 174 GLU A N 1
ATOM 1338 C CA . GLU A 1 174 ? -0.202 -4.940 0.495 1.00 98.38 174 GLU A CA 1
ATOM 1339 C C . GLU A 1 174 ? -1.312 -5.969 0.716 1.00 98.38 174 GLU A C 1
ATOM 1341 O O . GLU A 1 174 ? -2.401 -5.607 1.173 1.00 98.38 174 GLU A O 1
ATOM 1346 N N . VAL A 1 175 ? -1.033 -7.260 0.522 1.00 98.50 175 VAL A N 1
ATOM 1347 C CA . VAL A 1 175 ? -1.955 -8.351 0.870 1.00 98.50 175 VAL A CA 1
ATOM 1348 C C . VAL A 1 175 ? -2.300 -8.312 2.361 1.00 98.50 175 VAL A C 1
ATOM 1350 O O . VAL A 1 175 ? -3.479 -8.374 2.733 1.00 98.50 175 VAL A O 1
ATOM 1353 N N . ILE A 1 176 ? -1.301 -8.147 3.234 1.00 98.12 176 ILE A N 1
ATOM 1354 C CA . ILE A 1 176 ? -1.525 -8.005 4.678 1.00 98.12 176 ILE A CA 1
ATOM 1355 C C . ILE A 1 176 ? -2.403 -6.778 4.960 1.00 98.12 176 ILE A C 1
ATOM 1357 O O . ILE A 1 176 ? -3.371 -6.884 5.716 1.00 98.12 176 ILE A O 1
ATOM 1361 N N . LEU A 1 177 ? -2.130 -5.626 4.339 1.00 98.25 177 LEU A N 1
ATOM 1362 C CA . LEU A 1 177 ? -2.940 -4.413 4.482 1.00 98.25 177 LEU A CA 1
ATOM 1363 C C . LEU A 1 177 ? -4.402 -4.658 4.104 1.00 98.25 177 LEU A C 1
ATOM 1365 O O . LEU A 1 177 ? -5.294 -4.293 4.877 1.00 98.25 177 LEU A O 1
ATOM 1369 N N . VAL A 1 178 ? -4.662 -5.312 2.968 1.00 98.56 178 VAL A N 1
ATOM 1370 C CA . VAL A 1 178 ? -6.020 -5.675 2.535 1.00 98.56 178 VAL A CA 1
ATOM 1371 C C . VAL A 1 178 ? -6.711 -6.518 3.605 1.00 98.56 178 VAL A C 1
ATOM 1373 O O . VAL A 1 178 ? -7.820 -6.178 4.033 1.00 98.56 178 VAL A O 1
ATOM 1376 N N . ILE A 1 179 ? -6.050 -7.567 4.103 1.00 97.69 179 ILE A N 1
ATOM 1377 C CA . ILE A 1 179 ? -6.597 -8.451 5.142 1.00 97.69 179 ILE A CA 1
ATOM 1378 C C . ILE A 1 179 ? -6.920 -7.657 6.413 1.00 97.69 179 ILE A C 1
ATOM 1380 O O . ILE A 1 179 ? -8.038 -7.747 6.927 1.00 97.69 179 ILE A O 1
ATOM 1384 N N . LEU A 1 180 ? -5.984 -6.843 6.908 1.00 95.75 180 LEU A N 1
ATOM 1385 C CA . LEU A 1 180 ? -6.161 -6.070 8.141 1.00 95.75 180 LEU A CA 1
ATOM 1386 C C . LEU A 1 180 ? -7.287 -5.035 8.025 1.00 95.75 180 LEU A C 1
ATOM 1388 O O . LEU A 1 180 ? -8.064 -4.850 8.971 1.00 95.75 180 LEU A O 1
ATOM 1392 N N . LEU A 1 181 ? -7.405 -4.368 6.877 1.00 96.19 181 LEU A N 1
ATOM 1393 C CA . LEU A 1 181 ? -8.439 -3.367 6.620 1.00 96.19 181 LEU A CA 1
ATOM 1394 C C . LEU A 1 181 ? -9.826 -4.008 6.506 1.00 96.19 181 LEU A C 1
ATOM 1396 O O . LEU A 1 181 ? -10.778 -3.525 7.129 1.00 96.19 181 LEU A O 1
ATOM 1400 N N . VAL A 1 182 ? -9.943 -5.123 5.779 1.00 95.69 182 VAL A N 1
ATOM 1401 C CA . VAL A 1 182 ? -11.195 -5.885 5.651 1.00 95.69 182 VAL A CA 1
ATOM 1402 C C . VAL A 1 182 ? -11.614 -6.469 6.997 1.00 95.69 182 VAL A C 1
ATOM 1404 O O . VAL A 1 182 ? -12.775 -6.328 7.392 1.00 95.69 182 VAL A O 1
ATOM 1407 N N . TYR A 1 183 ? -10.679 -7.067 7.735 1.00 93.38 183 TYR A N 1
ATOM 1408 C CA . TYR A 1 183 ? -10.920 -7.569 9.085 1.00 93.38 183 TYR A CA 1
ATOM 1409 C C . TYR A 1 183 ? -11.445 -6.448 9.991 1.00 93.38 183 TYR A C 1
ATOM 1411 O O . TYR A 1 183 ? -12.522 -6.569 10.579 1.00 93.38 183 TYR A O 1
ATOM 1419 N N . SER A 1 184 ? -10.768 -5.298 10.015 1.00 90.50 184 SER A N 1
ATOM 1420 C CA . SER A 1 184 ? -11.184 -4.142 10.817 1.00 90.50 184 SER A CA 1
ATOM 1421 C C . SER A 1 184 ? -12.580 -3.620 10.438 1.00 90.50 184 SER A C 1
ATOM 1423 O O . SER A 1 184 ? -13.360 -3.239 11.315 1.00 90.50 184 SER A O 1
ATOM 1425 N N . LEU A 1 185 ? -12.941 -3.638 9.148 1.00 89.69 185 LEU A N 1
ATOM 1426 C CA . LEU A 1 185 ? -14.286 -3.287 8.670 1.00 89.69 185 LEU A CA 1
ATOM 1427 C C . LEU A 1 185 ? -15.361 -4.259 9.160 1.00 89.69 185 LEU A C 1
ATOM 1429 O O . LEU A 1 185 ? -16.458 -3.829 9.531 1.00 89.69 185 LEU A O 1
ATOM 1433 N N . ARG A 1 186 ? -15.069 -5.564 9.154 1.00 86.56 186 ARG A N 1
ATOM 1434 C CA . ARG A 1 186 ? -15.992 -6.598 9.642 1.00 86.56 186 ARG A CA 1
ATOM 1435 C C . ARG A 1 186 ? -16.224 -6.449 11.144 1.00 86.56 186 ARG A C 1
ATOM 1437 O O . ARG A 1 186 ? -17.377 -6.454 11.568 1.00 86.56 186 ARG A O 1
ATOM 1444 N N . PHE A 1 187 ? -15.173 -6.187 11.920 1.00 77.25 187 PHE A N 1
ATOM 1445 C CA . PHE A 1 187 ? -15.285 -5.963 13.365 1.00 77.25 187 PHE A CA 1
ATOM 1446 C C . PHE A 1 187 ? -16.093 -4.710 13.724 1.00 77.25 187 PHE A C 1
ATOM 1448 O O . PHE A 1 187 ? -16.914 -4.760 14.637 1.00 77.25 187 PHE A O 1
ATOM 1455 N N . GLN A 1 188 ? -15.958 -3.613 12.969 1.00 71.69 188 GLN A N 1
ATOM 1456 C CA . GLN A 1 188 ? -16.815 -2.434 13.161 1.00 71.69 188 GLN A CA 1
ATOM 1457 C C . GLN A 1 188 ? -18.294 -2.709 12.853 1.00 71.69 188 GLN A C 1
ATOM 1459 O O . GLN A 1 188 ? -19.172 -2.121 13.483 1.00 71.69 188 GLN A O 1
ATOM 1464 N N . LYS A 1 189 ? -18.589 -3.567 11.865 1.00 64.75 189 LYS A N 1
ATOM 1465 C CA . LYS A 1 189 ? -19.971 -3.933 11.506 1.00 64.75 189 LYS A CA 1
ATOM 1466 C C . LYS A 1 189 ? -20.638 -4.818 12.559 1.00 64.75 189 LYS A C 1
ATOM 1468 O O . LYS A 1 189 ? -21.841 -4.691 12.742 1.00 64.75 189 LYS A O 1
ATOM 1473 N N . LEU A 1 190 ? -19.880 -5.665 13.254 1.00 58.97 190 LEU A N 1
ATOM 1474 C CA . LEU A 1 190 ? -20.405 -6.589 14.267 1.00 58.97 190 LEU A CA 1
ATOM 1475 C C . LEU A 1 190 ? -20.808 -5.909 15.587 1.00 58.97 190 LEU A C 1
ATOM 1477 O O . LEU A 1 190 ? -21.209 -6.592 16.521 1.00 58.97 190 LEU A O 1
ATOM 1481 N N . GLY A 1 191 ? -20.718 -4.577 15.687 1.00 50.94 191 GLY A N 1
ATOM 1482 C CA . GLY A 1 191 ? -21.220 -3.842 16.851 1.00 50.94 191 GLY A CA 1
ATOM 1483 C C . GLY A 1 191 ? -20.493 -4.170 18.156 1.00 50.94 191 GLY A C 1
ATOM 1484 O O . GLY A 1 191 ? -21.001 -3.837 19.225 1.00 50.94 191 GLY A O 1
ATOM 1485 N N . VAL A 1 192 ? -19.309 -4.793 18.085 1.00 52.41 192 VAL A N 1
ATOM 1486 C CA . VAL A 1 192 ? -18.446 -5.011 19.246 1.00 52.41 192 VAL A CA 1
ATOM 1487 C C . VAL A 1 192 ? -18.006 -3.636 19.737 1.00 52.41 192 VAL A C 1
ATOM 1489 O O . VAL A 1 192 ? -17.055 -3.039 19.226 1.00 52.41 192 VAL A O 1
ATOM 1492 N N . LYS A 1 193 ? -18.752 -3.100 20.707 1.00 41.81 193 LYS A N 1
ATOM 1493 C CA . LYS A 1 193 ? -18.356 -1.929 21.477 1.00 41.81 193 LYS A CA 1
ATOM 1494 C C . LYS A 1 193 ? -17.036 -2.276 22.148 1.00 41.81 193 LYS A C 1
ATOM 1496 O O . LYS A 1 193 ? -16.989 -3.102 23.055 1.00 41.81 193 LYS A O 1
ATOM 1501 N N . ILE A 1 194 ? -15.958 -1.665 21.671 1.00 45.88 194 ILE A N 1
ATOM 1502 C CA . ILE A 1 194 ? -14.713 -1.593 22.425 1.00 45.88 194 ILE A CA 1
ATOM 1503 C C . ILE A 1 194 ? -15.074 -0.895 23.730 1.00 45.88 194 ILE A C 1
ATOM 1505 O O . ILE A 1 194 ? -15.412 0.281 23.674 1.00 45.88 194 ILE A O 1
ATOM 1509 N N . GLY A 1 195 ? -15.097 -1.661 24.825 1.00 43.44 195 GLY A N 1
ATOM 1510 C CA . GLY A 1 195 ? -15.288 -1.214 26.203 1.00 43.44 195 GLY A CA 1
ATOM 1511 C C . GLY A 1 195 ? -15.998 0.127 26.344 1.00 43.44 195 GLY A C 1
ATOM 1512 O O . GLY A 1 195 ? -15.346 1.155 26.496 1.00 43.44 195 GLY A O 1
ATOM 1513 N N . ASP A 1 196 ? -17.332 0.103 26.362 1.00 38.22 196 ASP A N 1
ATOM 1514 C CA . ASP A 1 196 ? -18.072 1.051 27.197 1.00 38.22 196 ASP A CA 1
ATOM 1515 C C . ASP A 1 196 ? -17.664 0.721 28.647 1.00 38.22 196 ASP A C 1
ATOM 1517 O O . ASP A 1 196 ? -18.372 0.022 29.371 1.00 38.22 196 ASP A O 1
ATOM 1521 N N . GLU A 1 197 ? -16.484 1.171 29.076 1.00 44.06 197 GLU A N 1
ATOM 1522 C CA . GLU A 1 197 ? -16.192 1.317 30.495 1.00 44.06 197 GLU A CA 1
ATOM 1523 C C . GLU A 1 197 ? -16.924 2.585 30.942 1.00 44.06 197 GLU A C 1
ATOM 1525 O O . GLU A 1 197 ? -16.371 3.669 31.106 1.00 44.06 197 GLU A O 1
ATOM 1530 N N . LYS A 1 198 ? -18.248 2.461 31.057 1.00 50.75 198 LYS A N 1
ATOM 1531 C CA . LYS A 1 198 ? -19.025 3.378 31.876 1.00 50.75 198 LYS A CA 1
ATOM 1532 C C . LYS A 1 198 ? -18.739 3.047 33.338 1.00 50.75 198 LYS A C 1
ATOM 1534 O O . LYS A 1 198 ? -19.359 2.148 33.896 1.00 50.75 198 LYS A O 1
ATOM 1539 N N . ALA A 1 199 ? -17.882 3.836 33.965 1.00 42.06 199 ALA A N 1
ATOM 1540 C CA . ALA A 1 199 ? -17.918 4.128 35.395 1.00 42.06 199 ALA A CA 1
ATOM 1541 C C . ALA A 1 199 ? -17.349 5.550 35.549 1.00 42.06 199 ALA A C 1
ATOM 1543 O O . ALA A 1 199 ? -16.249 5.814 35.083 1.00 42.06 199 ALA A O 1
ATOM 1544 N N . ARG A 1 200 ? -18.207 6.542 35.811 1.00 38.59 200 ARG A N 1
ATOM 1545 C CA . ARG A 1 200 ? -18.420 7.117 37.151 1.00 38.59 200 ARG A CA 1
ATOM 1546 C C . ARG A 1 200 ? -17.165 7.770 37.714 1.00 38.59 200 ARG A C 1
ATOM 1548 O O . ARG A 1 200 ? -16.222 7.026 38.038 1.00 38.59 200 ARG A O 1
#

Foldseek 3Di:
DDDDDDDDDDDDDDDDPDDDDDDDDDDPVVCVVVVVVCVVCVLCVVLVVLLVVLVVVLVPDDDDDDPDPLVVLLSVLLSLLLSLLVLLQVCLVVVCVVPVVSSVVSPVSSVVSNVLSVCSNPDVDLVSLVCLLVSLVVVLVLVVDLQVFQRPRGRVVTRDPDDDSSSVVSNVSSVVSNVSSVVSSVVVVVPPPPDPPDDD

Sequence (200 aa):
MKYKPLLLLTVLIMPLPAYAQEPGTESMEGMESMESENTLVGIISPWVGIFALGLSLGIGFQKKDVSNIMSRLRKIIPVLSIAAGTIHLLLIQDHMAEAFEWGIFFMVTGISQIIFGFIFVKIQKKLIYYLGAVGNAIIVLIYVYVRLFAAPFAPELGPVTEIDAAGVVTDIIEVILVILLVYSLRFQKLGVKIGDEKAR